Protein AF-A0A847H6K5-F1 (afdb_monomer_lite)

Structure (mmCIF, N/CA/C/O backbone):
data_AF-A0A847H6K5-F1
#
_entry.id   AF-A0A847H6K5-F1
#
loop_
_atom_site.group_PDB
_atom_site.id
_atom_site.type_symbol
_atom_site.label_atom_id
_atom_site.label_alt_id
_atom_site.label_comp_id
_atom_site.label_asym_id
_atom_site.label_entity_id
_atom_site.label_seq_id
_atom_site.pdbx_PDB_ins_code
_atom_site.Cartn_x
_atom_site.Cartn_y
_atom_site.Cartn_z
_atom_site.occupancy
_atom_site.B_iso_or_equiv
_atom_site.auth_seq_id
_atom_site.auth_comp_id
_atom_site.auth_asym_id
_atom_site.auth_atom_id
_atom_site.pdbx_PDB_model_num
ATOM 1 N N . MET A 1 1 ? 0.994 -4.190 -9.549 1.00 52.81 1 MET A N 1
ATOM 2 C CA . MET A 1 1 ? 1.180 -3.655 -10.914 1.00 52.81 1 MET A CA 1
ATOM 3 C C . MET A 1 1 ? 1.664 -4.778 -11.841 1.00 52.81 1 MET A C 1
ATOM 5 O O . MET A 1 1 ? 2.553 -5.516 -11.435 1.00 52.81 1 MET A O 1
ATOM 9 N N . SER A 1 2 ? 1.056 -4.983 -13.020 1.00 37.84 2 SER A N 1
ATOM 10 C CA . SER A 1 2 ? 1.507 -6.011 -13.984 1.00 37.84 2 SER A CA 1
ATOM 11 C C . SER A 1 2 ? 2.665 -5.469 -14.824 1.00 37.84 2 SER A C 1
ATOM 13 O O . SER A 1 2 ? 2.544 -4.399 -15.413 1.00 37.84 2 SER A O 1
ATOM 15 N N . THR A 1 3 ? 3.784 -6.188 -14.889 1.00 45.09 3 THR A N 1
ATOM 16 C CA . THR A 1 3 ? 5.024 -5.745 -15.549 1.00 45.09 3 THR A CA 1
ATOM 17 C C . THR A 1 3 ? 5.213 -6.316 -16.946 1.00 45.09 3 THR A C 1
ATOM 19 O O . THR A 1 3 ? 6.345 -6.596 -17.331 1.00 45.09 3 THR A O 1
ATOM 22 N N . ASN A 1 4 ? 4.122 -6.486 -17.708 1.00 41.78 4 ASN A N 1
ATOM 23 C CA . ASN A 1 4 ? 4.150 -7.058 -19.061 1.00 41.78 4 ASN A CA 1
ATOM 24 C C . ASN A 1 4 ? 5.380 -6.577 -19.854 1.00 41.78 4 ASN A C 1
ATOM 26 O O . ASN A 1 4 ? 5.538 -5.393 -20.154 1.00 41.78 4 ASN A O 1
ATOM 30 N N . GLY A 1 5 ? 6.276 -7.543 -20.080 1.00 45.66 5 GLY A N 1
ATOM 31 C CA . GLY A 1 5 ? 7.722 -7.358 -20.102 1.00 45.66 5 GLY A CA 1
ATOM 32 C C . GLY A 1 5 ? 8.239 -6.345 -21.109 1.00 45.66 5 GLY A C 1
ATOM 33 O O . GLY A 1 5 ? 8.027 -6.484 -22.316 1.00 45.66 5 GLY A O 1
ATOM 34 N N . ILE A 1 6 ? 9.044 -5.399 -20.616 1.00 48.84 6 ILE A N 1
ATOM 35 C CA . ILE A 1 6 ? 10.015 -4.701 -21.457 1.00 48.84 6 ILE A CA 1
ATOM 36 C C . ILE A 1 6 ? 10.989 -5.756 -21.986 1.00 48.84 6 ILE A C 1
ATOM 38 O O . ILE A 1 6 ? 11.929 -6.174 -21.312 1.00 48.84 6 ILE A O 1
ATOM 42 N N . THR A 1 7 ? 10.733 -6.204 -23.208 1.00 52.62 7 THR A N 1
ATOM 43 C CA . THR A 1 7 ? 11.629 -7.080 -23.954 1.00 52.62 7 THR A CA 1
ATOM 44 C C . THR A 1 7 ? 12.464 -6.190 -24.849 1.00 52.62 7 THR A C 1
ATOM 46 O O . THR A 1 7 ? 11.921 -5.467 -25.680 1.00 52.62 7 THR A O 1
ATOM 49 N N . TYR A 1 8 ? 13.777 -6.209 -24.657 1.00 53.44 8 TYR A N 1
ATOM 50 C CA . TYR A 1 8 ? 14.682 -5.428 -25.486 1.00 53.44 8 TYR A CA 1
ATOM 51 C C . TYR A 1 8 ? 14.571 -5.803 -26.969 1.00 53.44 8 TYR A C 1
ATOM 53 O O . TYR A 1 8 ? 14.214 -6.939 -27.300 1.00 53.44 8 TYR A O 1
ATOM 61 N N . PRO A 1 9 ? 14.923 -4.877 -27.873 1.00 49.50 9 PRO A N 1
ATOM 62 C CA . PRO A 1 9 ? 14.772 -5.105 -29.293 1.00 49.50 9 PRO A CA 1
ATOM 63 C C . PRO A 1 9 ? 15.748 -6.176 -29.774 1.00 49.50 9 PRO A C 1
ATOM 65 O O . PRO A 1 9 ? 16.965 -6.062 -29.616 1.00 49.50 9 PRO A O 1
ATOM 68 N N . THR A 1 10 ? 15.204 -7.230 -30.375 1.00 54.75 10 THR A N 1
ATOM 69 C CA . THR A 1 10 ? 15.987 -8.274 -31.032 1.00 54.75 10 THR A CA 1
ATOM 70 C C . THR A 1 10 ? 16.431 -7.805 -32.420 1.00 54.75 10 THR A C 1
ATOM 72 O O . THR A 1 10 ? 15.678 -7.105 -33.106 1.00 54.75 10 THR A O 1
ATOM 75 N N . PRO A 1 11 ? 17.657 -8.154 -32.851 1.00 44.62 11 PRO A N 1
ATOM 76 C CA . PRO A 1 11 ? 18.140 -7.789 -34.175 1.00 44.62 11 PRO A CA 1
ATOM 77 C C . PRO A 1 11 ? 17.256 -8.426 -35.249 1.00 44.62 11 PRO A C 1
ATOM 79 O O . PRO A 1 11 ? 17.057 -9.642 -35.266 1.00 44.62 11 PRO A O 1
ATOM 82 N N . ILE A 1 12 ? 16.754 -7.598 -36.162 1.00 57.56 12 ILE A N 1
ATOM 83 C CA . ILE A 1 12 ? 16.078 -8.038 -37.376 1.00 57.56 12 ILE A CA 1
ATOM 84 C C . ILE A 1 12 ? 17.082 -7.887 -38.503 1.00 57.56 12 ILE A C 1
ATOM 86 O O . ILE A 1 12 ? 17.393 -6.789 -38.969 1.00 57.56 12 ILE A O 1
ATOM 90 N N . TYR A 1 13 ? 17.599 -9.025 -38.940 1.00 55.12 13 TYR A N 1
ATOM 91 C CA . TYR A 1 13 ? 18.338 -9.086 -40.183 1.00 55.12 13 TYR A CA 1
ATOM 92 C C . TYR A 1 13 ? 17.311 -8.948 -41.305 1.00 55.12 13 TYR A C 1
ATOM 94 O O . TYR A 1 13 ? 16.393 -9.774 -41.362 1.00 55.12 13 TYR A O 1
ATOM 102 N N . PRO A 1 14 ? 17.397 -7.914 -42.162 1.00 47.62 14 PRO A N 1
ATOM 103 C CA . PRO A 1 14 ? 16.596 -7.874 -43.372 1.00 47.62 14 PRO A CA 1
ATOM 104 C C . PRO A 1 14 ? 16.971 -9.117 -44.173 1.00 47.62 14 PRO A C 1
ATOM 106 O O . PRO A 1 14 ? 18.043 -9.200 -44.767 1.00 47.62 14 PRO A O 1
ATOM 109 N N . ASN A 1 15 ? 16.133 -10.148 -44.091 1.00 45.72 15 ASN A N 1
ATOM 110 C CA . ASN A 1 15 ? 16.388 -11.367 -44.821 1.00 45.72 15 ASN A CA 1
ATOM 111 C C . ASN A 1 15 ? 16.271 -10.993 -46.294 1.00 45.72 15 ASN A C 1
ATOM 113 O O . ASN A 1 15 ? 15.257 -10.435 -46.707 1.00 45.72 15 ASN A O 1
ATOM 117 N N . THR A 1 16 ? 17.343 -11.256 -47.035 1.00 45.78 16 THR A N 1
ATOM 118 C CA . THR A 1 16 ? 17.448 -11.270 -48.493 1.00 45.78 16 THR A CA 1
ATOM 119 C C . THR A 1 16 ? 16.151 -11.753 -49.139 1.00 45.78 16 THR A C 1
ATOM 121 O O . THR A 1 16 ? 15.965 -12.949 -49.370 1.00 45.78 16 THR A O 1
ATOM 124 N N . VAL A 1 17 ? 15.232 -10.832 -49.422 1.00 36.25 17 VAL A N 1
ATOM 125 C CA . VAL A 1 17 ? 14.071 -11.128 -50.250 1.00 36.25 17 VAL A CA 1
ATOM 126 C C . VAL A 1 17 ? 14.596 -11.155 -51.683 1.00 36.25 17 VAL A C 1
ATOM 128 O O . VAL A 1 17 ? 15.066 -10.143 -52.192 1.00 36.25 17 VAL A O 1
ATOM 131 N N . ASN A 1 18 ? 14.538 -12.347 -52.283 1.00 36.84 18 ASN A N 1
ATOM 132 C CA . ASN A 1 18 ? 14.956 -12.741 -53.636 1.00 36.84 18 ASN A CA 1
ATOM 133 C C . ASN A 1 18 ? 16.434 -13.109 -53.847 1.00 36.84 18 ASN A C 1
ATOM 135 O O . ASN A 1 18 ? 17.220 -12.354 -54.407 1.00 36.84 18 ASN A O 1
ATOM 139 N N . GLY A 1 19 ? 16.772 -14.362 -53.524 1.00 33.94 19 GLY A N 1
ATOM 140 C CA . GLY A 1 19 ? 17.984 -15.028 -54.024 1.00 33.94 19 GLY A CA 1
ATOM 141 C C . GLY A 1 19 ? 17.774 -16.422 -54.631 1.00 33.94 19 GLY A C 1
ATOM 142 O O . GLY A 1 19 ? 18.721 -16.989 -55.167 1.00 33.94 19 GLY A O 1
ATOM 143 N N . GLN A 1 20 ? 16.563 -16.996 -54.585 1.00 36.47 20 GLN A N 1
ATOM 144 C CA . GLN A 1 20 ? 16.298 -18.336 -55.139 1.00 36.47 20 GLN A CA 1
ATOM 145 C C . GLN A 1 20 ? 15.688 -18.350 -56.550 1.00 36.47 20 GLN A C 1
ATOM 147 O O . GLN A 1 20 ? 15.262 -19.404 -57.007 1.00 36.47 20 GLN A O 1
ATOM 152 N N . GLN A 1 21 ? 15.702 -17.232 -57.287 1.00 39.03 21 GLN A N 1
ATOM 153 C CA . GLN A 1 21 ? 15.159 -17.199 -58.656 1.00 39.03 21 GLN A CA 1
ATOM 154 C C . GLN A 1 21 ? 16.078 -16.661 -59.758 1.00 39.03 21 GLN A C 1
ATOM 156 O O . GLN A 1 21 ? 15.616 -16.474 -60.872 1.00 39.03 21 GLN A O 1
ATOM 161 N N . ASN A 1 22 ? 17.385 -16.500 -59.532 1.00 35.34 22 ASN A N 1
ATOM 162 C CA . ASN A 1 22 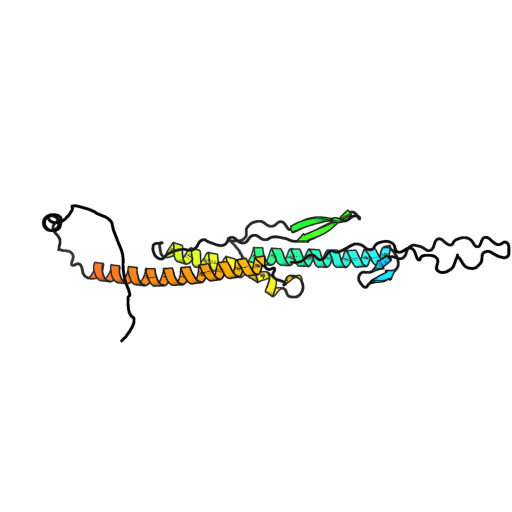? 18.311 -16.263 -60.648 1.00 35.34 22 ASN A CA 1
ATOM 163 C C . ASN A 1 22 ? 19.674 -16.923 -60.414 1.00 35.34 22 ASN A C 1
ATOM 165 O O . ASN A 1 22 ? 20.707 -16.275 -60.276 1.00 35.34 22 ASN A O 1
ATOM 169 N N . ARG A 1 23 ? 19.688 -18.261 -60.398 1.00 42.56 23 ARG A N 1
ATOM 170 C CA . ARG A 1 23 ? 20.888 -19.007 -60.800 1.00 42.56 23 ARG A CA 1
ATOM 171 C C . ARG A 1 23 ? 20.857 -19.173 -62.310 1.00 42.56 23 ARG A C 1
ATOM 173 O O . ARG A 1 23 ? 20.576 -20.263 -62.787 1.00 42.56 23 ARG A O 1
ATOM 180 N N . GLN A 1 24 ? 21.138 -18.104 -63.041 1.00 42.97 24 GLN A N 1
ATOM 181 C CA . GLN A 1 24 ? 21.795 -18.196 -64.338 1.00 42.97 24 GLN A CA 1
ATOM 182 C C . GLN A 1 24 ? 22.196 -16.797 -64.807 1.00 42.97 24 GLN A C 1
ATOM 184 O O . GLN A 1 24 ? 21.380 -15.888 -64.849 1.00 42.97 24 GLN A O 1
ATOM 189 N N . GLN A 1 25 ? 23.464 -16.714 -65.211 1.00 38.03 25 GLN A N 1
ATOM 190 C CA . GLN A 1 25 ? 24.123 -15.665 -65.991 1.00 38.03 25 GLN A CA 1
ATOM 191 C C . GLN A 1 25 ? 24.984 -14.644 -65.220 1.00 38.03 25 GLN A C 1
ATOM 193 O O . GLN A 1 25 ? 24.518 -13.749 -64.529 1.00 38.03 25 GLN A O 1
ATOM 198 N N . ASN A 1 26 ? 26.290 -14.816 -65.457 1.00 37.09 26 ASN A N 1
ATOM 199 C CA . ASN A 1 26 ? 27.375 -13.837 -65.448 1.00 37.09 26 ASN A CA 1
ATOM 200 C C . ASN A 1 26 ? 27.757 -13.131 -64.133 1.00 37.09 26 ASN A C 1
ATOM 202 O O . ASN A 1 26 ? 27.319 -12.039 -63.806 1.00 37.09 26 ASN A O 1
ATOM 206 N N . GLY A 1 27 ? 28.782 -13.688 -63.482 1.00 44.53 27 GLY A N 1
ATOM 207 C CA . GLY A 1 27 ? 30.115 -13.083 -63.605 1.00 44.53 27 GLY A CA 1
ATOM 208 C C . GLY A 1 27 ? 30.418 -11.765 -62.889 1.00 44.53 27 GLY A C 1
ATOM 209 O O . GLY A 1 27 ? 31.454 -11.186 -63.192 1.00 44.53 27 GLY A O 1
ATOM 210 N N . GLN A 1 28 ? 29.615 -11.301 -61.932 1.00 37.59 28 GLN A N 1
ATOM 211 C CA . GLN A 1 28 ? 30.041 -10.251 -60.998 1.00 37.59 28 GLN A CA 1
ATOM 212 C C . GLN A 1 28 ? 29.572 -10.577 -59.578 1.00 37.59 28 GLN A C 1
ATOM 214 O O . GLN A 1 28 ? 28.382 -10.564 -59.270 1.00 37.59 28 GLN A O 1
ATOM 219 N N . ARG A 1 29 ? 30.524 -10.880 -58.685 1.00 41.66 29 ARG A N 1
ATOM 220 C CA . ARG A 1 29 ? 30.280 -10.886 -57.238 1.00 41.66 29 ARG A CA 1
ATOM 221 C C . ARG A 1 29 ? 30.048 -9.439 -56.809 1.00 41.66 29 ARG A C 1
ATOM 223 O O . ARG A 1 29 ? 30.992 -8.742 -56.453 1.00 41.66 29 ARG A O 1
ATOM 230 N N . VAL A 1 30 ? 28.801 -8.983 -56.871 1.00 40.69 30 VAL A N 1
ATOM 231 C CA . VAL A 1 30 ? 28.386 -7.756 -56.191 1.00 40.69 30 VAL A CA 1
ATOM 232 C C . VAL A 1 30 ? 28.616 -8.009 -54.704 1.00 40.69 30 VAL A C 1
ATOM 234 O O . VAL A 1 30 ? 28.051 -8.946 -54.137 1.00 40.69 30 VAL A O 1
ATOM 237 N N . GLY A 1 31 ? 29.545 -7.259 -54.106 1.00 35.81 31 GLY A N 1
ATOM 238 C CA . GLY A 1 31 ? 29.890 -7.391 -52.698 1.00 35.81 31 GLY A CA 1
ATOM 239 C C . GLY A 1 31 ? 28.623 -7.342 -51.855 1.00 35.81 31 GLY A C 1
ATOM 240 O O . GLY A 1 31 ? 27.798 -6.447 -52.031 1.00 35.81 31 GLY A O 1
ATOM 241 N N . GLN A 1 32 ? 28.455 -8.317 -50.962 1.00 40.41 32 GLN A N 1
ATOM 242 C CA . GLN A 1 32 ? 27.435 -8.230 -49.929 1.00 40.41 32 GLN A CA 1
ATOM 243 C C . GLN A 1 32 ? 27.761 -6.988 -49.099 1.00 40.41 32 GLN A C 1
ATOM 245 O O . GLN A 1 32 ? 28.654 -7.011 -48.254 1.00 40.41 32 GLN A O 1
ATOM 250 N N . GLN A 1 33 ? 27.083 -5.874 -49.376 1.00 41.00 33 GLN A N 1
ATOM 251 C CA . GLN A 1 33 ? 26.987 -4.801 -48.405 1.00 41.00 33 GLN A CA 1
ATOM 252 C C . GLN A 1 33 ? 26.352 -5.444 -47.178 1.00 41.00 33 GLN A C 1
ATOM 254 O O . GLN A 1 33 ? 25.195 -5.861 -47.232 1.00 41.00 33 GLN A O 1
ATOM 259 N N . TYR A 1 34 ? 27.134 -5.596 -46.108 1.00 41.69 34 TYR A N 1
ATOM 260 C CA . TYR A 1 34 ? 26.624 -5.954 -44.794 1.00 41.69 34 TYR A CA 1
ATOM 261 C C . TYR A 1 34 ? 25.588 -4.890 -44.428 1.00 41.69 34 TYR A C 1
ATOM 263 O O . TYR A 1 34 ? 25.941 -3.816 -43.941 1.00 41.69 34 TYR A O 1
ATOM 271 N N . GLN A 1 35 ? 24.314 -5.140 -44.743 1.00 54.84 35 GLN A N 1
ATOM 272 C CA . GLN A 1 35 ? 23.236 -4.293 -44.268 1.00 54.84 35 GLN A CA 1
ATOM 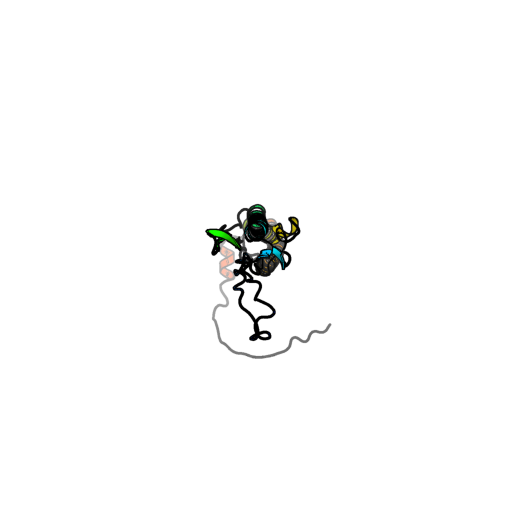273 C C . GLN A 1 35 ? 23.286 -4.389 -42.750 1.00 54.84 35 GLN A C 1
ATOM 275 O O . GLN A 1 35 ? 23.137 -5.472 -42.179 1.00 54.84 35 GLN A O 1
ATOM 280 N N . GLN A 1 36 ? 23.592 -3.260 -42.112 1.00 59.38 36 GLN A N 1
ATOM 281 C CA . GLN A 1 36 ? 23.568 -3.153 -40.662 1.00 59.38 36 GLN A CA 1
ATOM 282 C C . GLN A 1 36 ? 22.204 -3.672 -40.178 1.00 59.38 36 GLN A C 1
ATOM 284 O O . GLN A 1 36 ? 21.182 -3.269 -40.743 1.00 59.38 36 GLN A O 1
ATOM 289 N N . PRO A 1 37 ? 22.162 -4.580 -39.186 1.00 65.00 37 PRO A N 1
ATOM 290 C CA . PRO A 1 37 ? 20.899 -5.100 -38.684 1.00 65.00 37 PRO A CA 1
ATOM 291 C C . PRO A 1 37 ? 20.020 -3.944 -38.199 1.00 65.00 37 PRO A C 1
ATOM 293 O O . PRO A 1 37 ? 20.500 -3.034 -37.513 1.00 65.00 37 PRO A O 1
ATOM 296 N N . LEU A 1 38 ? 18.739 -3.983 -38.562 1.00 72.44 38 LEU A N 1
ATOM 297 C CA . LEU A 1 38 ? 17.741 -3.039 -38.071 1.00 72.44 38 LEU A CA 1
ATOM 298 C C . LEU A 1 38 ? 17.093 -3.608 -36.809 1.00 72.44 38 LEU A C 1
ATOM 300 O O . LEU A 1 38 ? 16.986 -4.819 -36.624 1.00 72.44 38 LEU A O 1
ATOM 304 N N . TYR A 1 39 ? 16.666 -2.725 -35.923 1.00 74.38 39 TYR A N 1
ATOM 305 C CA . TYR A 1 39 ? 16.074 -3.065 -34.635 1.00 74.38 39 TYR A CA 1
ATOM 306 C C . TYR A 1 39 ? 14.700 -2.418 -34.566 1.00 74.38 39 TYR A C 1
ATOM 308 O O . TYR A 1 39 ? 14.531 -1.294 -35.035 1.00 74.38 39 TYR A O 1
ATOM 316 N N . LYS A 1 40 ? 13.713 -3.107 -33.993 1.00 71.12 40 LYS A N 1
ATOM 317 C CA . LYS A 1 40 ? 12.427 -2.466 -33.698 1.00 71.12 40 LYS A CA 1
ATOM 318 C C . LYS A 1 40 ? 12.618 -1.465 -32.564 1.00 71.12 40 LYS A C 1
ATOM 320 O O . LYS A 1 40 ? 13.183 -1.820 -31.539 1.00 71.12 40 LYS A O 1
ATOM 325 N N . ASP A 1 41 ? 12.165 -0.234 -32.733 1.00 70.56 41 ASP A N 1
ATOM 326 C CA . ASP A 1 41 ? 12.010 0.707 -31.630 1.00 70.56 41 ASP A CA 1
ATOM 327 C C . ASP A 1 41 ? 10.779 0.344 -30.778 1.00 70.56 41 ASP A C 1
ATOM 329 O O . ASP A 1 41 ? 10.049 -0.613 -31.057 1.00 70.56 41 ASP A O 1
ATOM 333 N N . GLN A 1 42 ? 10.533 1.124 -29.729 1.00 65.50 42 GLN A N 1
ATOM 334 C CA . GLN A 1 42 ? 9.386 0.942 -28.834 1.00 65.50 42 GLN A CA 1
ATOM 335 C C . GLN A 1 42 ? 8.001 1.012 -29.510 1.00 65.50 42 GLN A C 1
ATOM 337 O O . GLN A 1 42 ? 7.031 0.516 -28.938 1.00 65.50 42 GLN A O 1
ATOM 342 N N . ASN A 1 43 ? 7.907 1.603 -30.705 1.00 72.25 43 ASN A N 1
ATOM 343 C CA . ASN A 1 43 ? 6.677 1.742 -31.489 1.00 72.25 43 ASN A CA 1
ATOM 344 C C . ASN A 1 43 ? 6.564 0.660 -32.580 1.00 72.25 43 ASN A C 1
ATOM 346 O O . ASN A 1 43 ? 5.600 0.641 -33.342 1.00 72.25 43 ASN A O 1
ATOM 350 N N . GLY A 1 44 ? 7.545 -0.245 -32.661 1.00 70.19 44 GLY A N 1
ATOM 351 C CA . GLY A 1 44 ? 7.614 -1.292 -33.674 1.00 70.19 44 GLY A CA 1
ATOM 352 C C . GLY A 1 44 ? 8.230 -0.849 -35.004 1.00 70.19 44 GLY A C 1
ATOM 353 O O . GLY A 1 44 ? 8.251 -1.660 -35.935 1.00 70.19 44 GLY A O 1
ATOM 354 N N . ASN A 1 45 ? 8.762 0.374 -35.106 1.00 79.44 45 ASN A N 1
ATOM 355 C CA . ASN A 1 45 ? 9.428 0.862 -36.315 1.00 79.44 45 ASN A CA 1
ATOM 356 C C . ASN A 1 45 ? 10.856 0.326 -36.403 1.00 79.44 45 ASN A C 1
ATOM 358 O O . ASN A 1 45 ? 11.552 0.208 -35.400 1.00 79.44 45 ASN A O 1
ATOM 362 N N . LEU A 1 46 ? 11.329 0.046 -37.614 1.00 78.75 46 LEU A N 1
ATOM 363 C CA . LEU A 1 46 ? 12.707 -0.383 -37.834 1.00 78.75 46 LEU A CA 1
ATOM 364 C C . LEU A 1 46 ? 13.657 0.818 -37.792 1.00 78.75 46 LEU A C 1
ATOM 366 O O . LEU A 1 46 ? 13.484 1.779 -38.538 1.00 78.75 46 LEU A O 1
ATOM 370 N N . THR A 1 47 ? 14.680 0.751 -36.946 1.00 76.75 47 THR A N 1
ATOM 371 C CA . THR A 1 47 ? 15.681 1.806 -36.771 1.00 76.75 47 THR A CA 1
ATOM 372 C C . THR A 1 47 ? 17.068 1.227 -36.470 1.00 76.75 47 THR A C 1
ATOM 374 O O . THR A 1 47 ? 17.263 0.009 -36.434 1.00 76.75 47 THR A O 1
ATOM 377 N N . THR A 1 48 ? 18.068 2.089 -36.291 1.00 78.62 48 THR A N 1
ATOM 378 C CA . THR A 1 48 ? 19.425 1.664 -35.924 1.00 78.62 48 THR A CA 1
ATOM 379 C C . THR A 1 48 ? 19.460 1.117 -34.497 1.00 78.62 48 THR A C 1
ATOM 381 O O . THR A 1 48 ? 18.647 1.495 -33.653 1.00 78.62 48 THR A O 1
ATOM 384 N N . LYS A 1 49 ? 20.444 0.260 -34.193 1.00 72.75 49 LYS A N 1
ATOM 385 C CA . LYS A 1 49 ? 20.651 -0.276 -32.837 1.00 72.75 49 LYS A CA 1
ATOM 386 C C . LYS A 1 49 ? 20.658 0.828 -31.779 1.00 72.75 49 LYS A C 1
ATOM 388 O O . LYS A 1 49 ? 19.956 0.720 -30.783 1.00 72.75 49 LYS A O 1
ATOM 393 N N . THR A 1 50 ? 21.426 1.890 -32.021 1.00 76.12 50 THR A N 1
ATOM 394 C CA . THR A 1 50 ? 21.577 3.020 -31.098 1.00 76.12 50 THR A CA 1
ATOM 395 C C . THR A 1 50 ? 20.241 3.706 -30.839 1.00 76.12 50 THR A C 1
ATOM 397 O O . THR A 1 50 ? 19.882 3.928 -29.688 1.00 76.12 50 THR A O 1
ATOM 400 N N . GLN A 1 51 ? 19.466 3.985 -31.890 1.00 73.81 51 GLN A N 1
ATOM 401 C CA . GLN A 1 51 ? 18.173 4.655 -31.755 1.00 73.81 51 GLN A CA 1
ATOM 402 C C . GLN A 1 51 ? 17.137 3.768 -31.045 1.00 73.81 51 GLN A C 1
ATOM 404 O O . GLN A 1 51 ? 16.394 4.247 -30.189 1.00 73.81 51 GLN A O 1
ATOM 409 N N . ALA A 1 52 ? 17.111 2.470 -31.368 1.00 72.44 52 ALA A N 1
ATOM 410 C CA . ALA A 1 52 ? 16.241 1.509 -30.702 1.00 72.44 52 ALA A CA 1
ATOM 411 C C . ALA A 1 52 ? 16.598 1.415 -29.212 1.00 72.44 52 ALA A C 1
ATOM 413 O O . ALA A 1 52 ? 15.721 1.583 -28.371 1.00 72.44 52 ALA A O 1
ATOM 414 N N . MET A 1 53 ? 17.880 1.247 -28.872 1.00 73.25 53 MET A N 1
ATOM 415 C CA . MET A 1 53 ? 18.338 1.183 -27.479 1.00 73.25 53 MET A CA 1
ATOM 416 C C . MET A 1 53 ? 17.987 2.449 -26.688 1.00 73.25 53 MET A C 1
ATOM 418 O O . MET A 1 53 ? 17.399 2.323 -25.618 1.00 73.25 53 MET A O 1
ATOM 422 N N . LEU A 1 54 ? 18.231 3.645 -27.239 1.00 74.81 54 LEU A N 1
ATOM 423 C CA . LEU A 1 54 ? 17.856 4.915 -26.597 1.00 74.81 54 LEU A CA 1
ATOM 424 C C . LEU A 1 54 ? 16.348 4.999 -26.306 1.00 74.81 54 LEU A C 1
ATOM 426 O O . LEU A 1 54 ? 15.946 5.440 -25.230 1.00 74.81 54 LEU A O 1
ATOM 430 N N . SER A 1 55 ? 15.502 4.543 -27.237 1.00 72.44 55 SER A N 1
ATOM 431 C CA . SER A 1 55 ? 14.047 4.528 -27.025 1.00 72.44 55 SER A CA 1
ATOM 432 C C . SER A 1 55 ? 13.624 3.576 -25.897 1.00 72.44 55 SER A C 1
ATOM 434 O O . SER A 1 55 ? 12.757 3.907 -25.091 1.00 72.44 55 SER A O 1
ATOM 436 N N . PHE A 1 56 ? 14.282 2.418 -25.785 1.00 74.56 56 PHE A N 1
ATOM 437 C CA . PHE A 1 56 ? 14.016 1.446 -24.727 1.00 74.56 56 PHE A CA 1
ATOM 438 C C . PHE A 1 56 ? 14.538 1.907 -23.360 1.00 74.56 56 PHE A C 1
ATOM 440 O O . PHE A 1 56 ? 13.861 1.690 -22.357 1.00 74.56 56 PHE A O 1
ATOM 447 N N . GLU A 1 57 ? 15.691 2.580 -23.303 1.00 75.94 57 GLU A N 1
ATOM 448 C CA . GLU A 1 57 ? 16.224 3.168 -22.065 1.00 75.94 57 GLU A CA 1
ATOM 449 C C . GLU A 1 57 ? 15.283 4.225 -21.474 1.00 75.94 57 GLU A C 1
ATOM 451 O O . GLU A 1 57 ? 15.033 4.215 -20.267 1.00 75.94 57 GLU A O 1
ATOM 456 N N . GLY A 1 58 ? 14.712 5.098 -22.313 1.00 76.25 58 GLY A N 1
ATOM 457 C CA . GLY A 1 58 ? 13.708 6.075 -21.878 1.00 76.25 58 GLY A CA 1
ATOM 458 C C . GLY A 1 58 ? 12.514 5.405 -21.193 1.00 76.25 58 GLY A C 1
ATOM 459 O O . GLY A 1 58 ? 12.166 5.751 -20.064 1.00 76.25 58 GLY A O 1
ATOM 460 N N . ARG A 1 59 ? 11.963 4.362 -21.823 1.00 78.00 59 ARG A N 1
ATOM 461 C CA . ARG A 1 59 ? 10.823 3.602 -21.294 1.00 78.00 59 ARG A CA 1
ATOM 462 C C . ARG A 1 59 ? 11.142 2.848 -20.001 1.00 78.00 59 ARG A C 1
ATOM 464 O O . ARG A 1 59 ? 10.313 2.812 -19.096 1.00 78.00 59 ARG A O 1
ATOM 471 N N . ILE A 1 60 ? 12.336 2.263 -19.894 1.00 79.94 60 ILE A N 1
ATOM 472 C CA . ILE A 1 60 ? 12.800 1.607 -18.661 1.00 79.94 60 ILE A CA 1
ATOM 473 C C . ILE A 1 60 ? 12.863 2.617 -17.519 1.00 79.94 60 ILE A C 1
ATOM 475 O O . ILE A 1 60 ? 12.380 2.341 -16.424 1.00 79.94 60 ILE A O 1
ATOM 479 N N . ASN A 1 61 ? 13.421 3.799 -17.775 1.00 81.75 61 ASN A N 1
ATOM 480 C CA . ASN A 1 61 ? 13.519 4.846 -16.765 1.00 81.75 61 ASN A CA 1
ATOM 481 C C . ASN A 1 61 ? 12.138 5.349 -16.326 1.00 81.75 61 ASN A C 1
ATOM 483 O O . ASN A 1 61 ? 11.921 5.554 -15.132 1.00 81.75 61 ASN A O 1
ATOM 487 N N . GLU A 1 62 ? 11.199 5.522 -17.258 1.00 83.69 62 GLU A N 1
ATOM 488 C CA . GLU A 1 62 ? 9.814 5.896 -16.946 1.00 83.69 62 GLU A CA 1
ATOM 489 C C . GLU A 1 62 ? 9.095 4.823 -16.124 1.00 83.69 62 GLU A C 1
ATOM 491 O O . GLU A 1 62 ? 8.490 5.146 -15.101 1.00 83.69 62 GLU A O 1
ATOM 496 N N . GLN A 1 63 ? 9.211 3.547 -16.505 1.00 82.69 63 GLN A N 1
ATOM 497 C CA . GLN A 1 63 ? 8.627 2.444 -15.741 1.00 82.69 63 GLN A CA 1
ATOM 498 C C . GLN A 1 63 ? 9.240 2.343 -14.340 1.00 82.69 63 GLN A C 1
ATOM 500 O O . GLN A 1 63 ? 8.507 2.221 -13.360 1.00 82.69 63 GLN A O 1
ATOM 505 N N . ASN A 1 64 ? 10.568 2.422 -14.229 1.00 85.50 64 ASN A N 1
ATOM 506 C CA . ASN A 1 64 ? 11.257 2.360 -12.943 1.00 85.50 64 ASN A CA 1
ATOM 507 C C . ASN A 1 64 ? 10.793 3.497 -12.020 1.00 85.50 64 ASN A C 1
ATOM 509 O O . ASN A 1 64 ? 10.458 3.244 -10.864 1.00 85.50 64 ASN A O 1
ATOM 513 N N . LYS A 1 65 ? 10.696 4.729 -12.540 1.00 87.44 65 LYS A N 1
ATOM 514 C CA . LYS A 1 65 ? 10.168 5.879 -11.789 1.00 87.44 65 LYS A CA 1
ATOM 515 C C . LYS A 1 65 ? 8.710 5.688 -11.382 1.00 87.44 65 LYS A C 1
ATOM 517 O O . LYS A 1 65 ? 8.348 6.051 -10.264 1.00 87.44 65 LYS A O 1
ATOM 522 N N . ALA A 1 66 ? 7.879 5.132 -12.265 1.00 87.19 66 ALA A N 1
ATOM 523 C CA . ALA A 1 66 ? 6.475 4.871 -11.968 1.00 87.19 66 ALA A CA 1
ATOM 524 C C . ALA A 1 66 ? 6.324 3.863 -10.822 1.00 87.19 66 ALA A C 1
ATOM 526 O O . ALA A 1 66 ? 5.585 4.134 -9.880 1.00 87.19 66 ALA A O 1
ATOM 527 N N . ILE A 1 67 ? 7.071 2.753 -10.860 1.00 85.69 67 ILE A N 1
ATOM 528 C CA . ILE A 1 67 ? 7.042 1.740 -9.796 1.00 85.69 67 ILE A CA 1
ATOM 529 C C . ILE A 1 67 ? 7.576 2.323 -8.486 1.00 85.69 67 ILE A C 1
ATOM 531 O O . ILE A 1 67 ? 6.943 2.171 -7.452 1.00 85.69 67 ILE A O 1
ATOM 535 N N . GLN A 1 68 ? 8.694 3.051 -8.513 1.00 87.81 68 GLN A N 1
ATOM 536 C CA . GLN A 1 68 ? 9.216 3.708 -7.309 1.00 87.81 68 GLN A CA 1
ATOM 537 C C . GLN A 1 68 ? 8.195 4.665 -6.692 1.00 87.81 68 GLN A C 1
ATOM 539 O O . GLN A 1 68 ? 7.917 4.581 -5.501 1.00 87.81 68 GLN A O 1
ATOM 544 N N . SER A 1 69 ? 7.579 5.521 -7.511 1.00 88.94 69 SER A N 1
ATOM 545 C CA . SER A 1 69 ? 6.561 6.468 -7.042 1.00 88.94 69 SER A CA 1
ATOM 546 C C . SER A 1 69 ? 5.344 5.750 -6.451 1.00 88.94 69 SER A C 1
ATOM 548 O O . SER A 1 69 ? 4.791 6.205 -5.451 1.00 88.94 69 SER A O 1
ATOM 550 N N . HIS A 1 70 ? 4.946 4.623 -7.049 1.00 90.12 70 HIS A N 1
ATOM 551 C CA . HIS A 1 70 ? 3.864 3.769 -6.565 1.00 90.12 70 HIS A CA 1
ATOM 552 C C . HIS A 1 70 ? 4.165 3.218 -5.161 1.00 90.12 70 HIS A C 1
ATOM 554 O O . HIS A 1 70 ? 3.389 3.440 -4.229 1.00 90.12 70 HIS A O 1
ATOM 560 N N . GLU A 1 71 ? 5.322 2.578 -4.972 1.00 87.25 71 GLU A N 1
ATOM 561 C CA . GLU A 1 71 ? 5.703 2.003 -3.673 1.00 87.25 71 GLU A CA 1
ATOM 562 C C . GLU A 1 71 ? 5.939 3.086 -2.602 1.00 87.25 71 GLU A C 1
ATOM 564 O O . GLU A 1 71 ? 5.526 2.941 -1.447 1.00 87.25 71 GLU A O 1
ATOM 569 N N . GLU A 1 72 ? 6.533 4.223 -2.978 1.00 88.62 72 GLU A N 1
ATOM 570 C CA . GLU A 1 72 ? 6.721 5.363 -2.074 1.00 88.62 72 GLU A CA 1
ATOM 571 C C . GLU A 1 72 ? 5.389 5.965 -1.606 1.00 88.62 72 GLU A C 1
ATOM 573 O O . GLU A 1 72 ? 5.276 6.388 -0.449 1.00 88.62 72 GLU A O 1
ATOM 578 N N . ALA A 1 73 ? 4.374 6.007 -2.477 1.00 89.56 73 ALA A N 1
ATOM 579 C CA . ALA A 1 73 ? 3.047 6.493 -2.113 1.00 89.56 73 ALA A CA 1
ATOM 580 C C . ALA A 1 73 ? 2.395 5.594 -1.057 1.00 89.56 73 ALA A C 1
ATOM 582 O O . ALA A 1 73 ? 1.889 6.113 -0.055 1.00 89.56 73 ALA A O 1
ATOM 583 N N . HIS A 1 74 ? 2.478 4.270 -1.226 1.00 90.69 74 HIS A N 1
ATOM 584 C CA . HIS A 1 74 ? 2.037 3.322 -0.204 1.00 90.69 74 HIS A CA 1
ATOM 585 C C . HIS A 1 74 ? 2.748 3.565 1.132 1.00 90.69 74 HIS A C 1
ATOM 587 O O . HIS A 1 74 ? 2.086 3.725 2.161 1.00 90.69 74 HIS A O 1
ATOM 593 N N . MET A 1 75 ? 4.083 3.649 1.124 1.00 88.25 75 MET A N 1
ATOM 594 C CA . MET A 1 75 ? 4.888 3.826 2.337 1.00 88.25 75 MET A CA 1
ATOM 595 C C . MET A 1 75 ? 4.521 5.116 3.081 1.00 88.25 75 MET A C 1
ATOM 597 O O . MET A 1 75 ? 4.278 5.097 4.291 1.00 88.25 75 MET A O 1
ATOM 601 N N . ARG A 1 76 ? 4.437 6.239 2.358 1.00 88.75 76 ARG A N 1
ATOM 602 C CA . ARG A 1 76 ? 4.133 7.553 2.941 1.00 88.75 76 ARG A CA 1
ATOM 603 C C . ARG A 1 76 ? 2.749 7.583 3.590 1.00 88.75 76 ARG A C 1
ATOM 605 O O . ARG A 1 76 ? 2.592 8.183 4.651 1.00 88.75 76 ARG A O 1
ATOM 612 N N . ALA A 1 77 ? 1.754 6.953 2.967 1.00 90.75 77 ALA A N 1
ATOM 613 C CA . ALA A 1 77 ? 0.374 6.988 3.445 1.00 90.75 77 ALA A CA 1
ATOM 614 C C . ALA A 1 77 ? 0.056 5.930 4.514 1.00 90.75 77 ALA A C 1
ATOM 616 O O . ALA A 1 77 ? -0.770 6.185 5.394 1.00 90.75 77 ALA A O 1
ATOM 617 N N . ALA A 1 78 ? 0.714 4.767 4.465 1.00 87.94 78 ALA A N 1
ATOM 618 C CA . ALA A 1 78 ? 0.542 3.696 5.447 1.00 87.94 78 ALA A CA 1
ATOM 619 C C . ALA A 1 78 ? 1.138 4.051 6.820 1.00 87.94 78 ALA A C 1
ATOM 621 O O . ALA A 1 78 ? 0.731 3.478 7.835 1.00 87.94 78 ALA A O 1
ATOM 622 N N . GLY A 1 79 ? 2.088 4.992 6.876 1.00 86.94 79 GLY A N 1
ATOM 623 C CA . GLY A 1 79 ? 2.687 5.460 8.125 1.00 86.94 79 GLY A CA 1
ATOM 624 C C . GLY A 1 79 ? 3.226 4.289 8.963 1.00 86.94 79 GLY A C 1
ATOM 625 O O . GLY A 1 79 ? 3.970 3.466 8.433 1.00 86.94 79 GLY A O 1
ATOM 626 N N . PRO A 1 80 ? 2.827 4.143 10.243 1.00 88.44 80 PRO A N 1
ATOM 627 C CA . PRO A 1 80 ? 3.280 3.033 11.089 1.00 88.44 80 PRO A CA 1
ATOM 628 C C . PRO A 1 80 ? 2.868 1.631 10.612 1.00 88.44 80 PRO A C 1
ATOM 630 O O . PRO A 1 80 ? 3.384 0.649 11.137 1.00 88.44 80 PRO A O 1
ATOM 633 N N . GLN A 1 81 ? 1.916 1.513 9.677 1.00 89.12 81 GLN A N 1
ATOM 634 C CA . GLN A 1 81 ? 1.514 0.221 9.107 1.00 89.12 81 GLN A CA 1
ATOM 635 C C . GLN A 1 81 ? 2.366 -0.187 7.898 1.00 89.12 81 GLN A C 1
ATOM 637 O O . GLN A 1 81 ? 2.205 -1.303 7.406 1.00 89.12 81 GLN A O 1
ATOM 642 N N . ALA A 1 82 ? 3.261 0.679 7.412 1.00 86.12 82 ALA A N 1
ATOM 643 C CA . ALA A 1 82 ? 4.185 0.336 6.338 1.00 86.12 82 ALA A CA 1
ATOM 644 C C . ALA A 1 82 ? 5.209 -0.705 6.823 1.00 86.12 82 ALA A C 1
ATOM 646 O O . ALA A 1 82 ? 5.895 -0.497 7.824 1.00 86.12 82 ALA A O 1
ATOM 647 N N . ASN A 1 83 ? 5.335 -1.816 6.101 1.00 80.88 83 ASN A N 1
ATOM 648 C CA . ASN A 1 83 ? 6.329 -2.853 6.338 1.00 80.88 83 ASN A CA 1
ATOM 649 C C . ASN A 1 83 ? 7.114 -3.164 5.052 1.00 80.88 83 ASN A C 1
ATOM 651 O O . ASN A 1 83 ? 6.533 -3.477 4.013 1.00 80.88 83 ASN A O 1
ATOM 655 N N . GLY A 1 84 ? 8.444 -3.110 5.152 1.00 66.12 84 GLY A N 1
ATOM 656 C CA . GLY A 1 84 ? 9.378 -3.338 4.048 1.00 66.12 84 GLY A CA 1
ATOM 657 C C . GLY A 1 84 ? 9.491 -2.157 3.082 1.00 66.12 84 GLY A C 1
ATOM 658 O O . GLY A 1 84 ? 8.742 -1.196 3.182 1.00 66.12 84 GLY A O 1
ATOM 659 N N . SER A 1 85 ? 10.456 -2.227 2.163 1.00 65.31 85 SER A N 1
ATOM 660 C CA . SER A 1 85 ? 10.393 -1.542 0.864 1.00 65.31 85 SER A CA 1
ATOM 661 C C . SER A 1 85 ? 11.435 -2.131 -0.108 1.00 65.31 85 SER A C 1
ATOM 663 O O . SER A 1 85 ? 12.495 -1.538 -0.318 1.00 65.31 85 SER A O 1
ATOM 665 N N . PRO A 1 86 ? 11.222 -3.335 -0.676 1.00 66.19 86 PRO A N 1
ATOM 666 C CA . PRO A 1 86 ? 11.998 -3.772 -1.820 1.00 66.19 86 PRO A CA 1
ATOM 667 C C . PRO A 1 86 ? 11.188 -3.575 -3.101 1.00 66.19 86 PRO A C 1
ATOM 669 O O . PRO A 1 86 ? 10.180 -4.237 -3.351 1.00 66.19 86 PRO A O 1
ATOM 672 N N . VAL A 1 87 ? 11.692 -2.693 -3.955 1.00 75.88 87 VAL A N 1
ATOM 673 C CA . VAL A 1 87 ? 11.523 -2.871 -5.393 1.00 75.88 87 VAL A CA 1
ATOM 674 C C . VAL A 1 87 ? 12.318 -4.112 -5.817 1.00 75.88 87 VAL A C 1
ATOM 676 O O . VAL A 1 87 ? 13.449 -4.325 -5.371 1.00 75.88 87 VAL A O 1
ATOM 679 N N . TYR A 1 88 ? 11.733 -4.962 -6.655 1.00 74.19 88 TYR A N 1
ATOM 680 C CA . TYR A 1 88 ? 12.412 -6.132 -7.200 1.00 74.19 88 TYR A CA 1
ATOM 681 C C . TYR A 1 88 ? 13.239 -5.723 -8.412 1.00 74.19 88 TYR A C 1
ATOM 683 O O . TYR A 1 88 ? 12.701 -5.442 -9.486 1.00 74.19 88 TYR A O 1
ATOM 691 N N . ASN A 1 89 ? 14.557 -5.723 -8.241 1.00 79.69 89 ASN A N 1
ATOM 692 C CA . ASN A 1 89 ? 15.499 -5.382 -9.297 1.00 79.69 89 ASN A CA 1
ATOM 693 C C . ASN A 1 89 ? 15.949 -6.640 -10.048 1.00 79.69 89 ASN A C 1
ATOM 695 O O . ASN A 1 89 ? 16.295 -7.648 -9.435 1.00 79.69 89 ASN A O 1
ATOM 699 N N . THR A 1 90 ? 16.013 -6.556 -11.371 1.00 76.31 90 THR A N 1
ATOM 700 C CA . THR A 1 90 ? 16.741 -7.507 -12.219 1.00 76.31 90 THR A CA 1
ATOM 701 C C . THR A 1 90 ? 17.693 -6.749 -13.137 1.00 76.31 90 THR A C 1
ATOM 703 O O . THR A 1 90 ? 17.533 -5.548 -13.354 1.00 76.31 90 THR A O 1
ATOM 706 N N . THR A 1 91 ? 18.692 -7.433 -13.681 1.00 74.06 91 THR A N 1
ATOM 707 C CA . THR A 1 91 ? 19.604 -6.860 -14.672 1.00 74.06 91 THR A CA 1
ATOM 708 C C . THR A 1 91 ? 19.207 -7.356 -16.052 1.00 74.06 91 THR A C 1
ATOM 710 O O . THR A 1 91 ? 19.011 -8.551 -16.269 1.00 74.06 91 THR A O 1
ATOM 713 N N . SER A 1 92 ? 19.073 -6.439 -17.002 1.00 66.31 92 SER A N 1
ATOM 714 C CA . SER A 1 92 ? 18.799 -6.795 -18.383 1.00 66.31 92 SER A CA 1
ATOM 715 C C . SER A 1 92 ? 19.980 -7.489 -19.054 1.00 66.31 92 SER A C 1
ATOM 717 O O . SER A 1 92 ? 21.121 -7.389 -18.608 1.00 66.31 92 SER A O 1
ATOM 719 N N . ILE A 1 93 ? 19.729 -8.110 -20.210 1.00 57.19 93 ILE A N 1
ATOM 720 C CA . ILE A 1 93 ? 20.777 -8.725 -21.043 1.00 57.19 93 ILE A CA 1
ATOM 721 C C . ILE A 1 93 ? 21.841 -7.723 -21.540 1.00 57.19 93 ILE A C 1
ATOM 723 O O . ILE A 1 93 ? 22.868 -8.136 -22.067 1.00 57.19 93 ILE A O 1
ATOM 727 N N . PHE A 1 94 ? 21.602 -6.418 -21.375 1.00 59.91 94 PHE A N 1
ATOM 728 C CA . PHE A 1 94 ? 22.527 -5.335 -21.720 1.00 59.91 94 PHE A CA 1
ATOM 729 C C . PHE A 1 94 ? 23.172 -4.681 -20.485 1.00 59.91 94 PHE A C 1
ATOM 731 O O . PHE A 1 94 ? 23.896 -3.704 -20.630 1.00 59.91 94 PHE A O 1
ATOM 738 N N . GLY A 1 95 ? 22.932 -5.206 -19.278 1.00 65.69 95 GLY A N 1
ATOM 739 C CA . GLY A 1 95 ? 23.559 -4.725 -18.044 1.00 65.69 95 GLY A CA 1
ATOM 740 C C . GLY A 1 95 ? 22.813 -3.604 -17.311 1.00 65.69 95 GLY A C 1
ATOM 741 O O . GLY A 1 95 ? 23.347 -3.071 -16.343 1.00 65.69 95 GLY A O 1
ATOM 742 N N . HIS A 1 96 ? 21.590 -3.243 -17.717 1.00 70.50 96 HIS A N 1
ATOM 743 C CA . HIS A 1 96 ? 20.818 -2.175 -17.059 1.00 70.50 96 HIS A CA 1
ATOM 744 C C . HIS A 1 96 ? 19.885 -2.718 -15.973 1.00 70.50 96 HIS A C 1
ATOM 746 O O . HIS A 1 96 ? 19.315 -3.798 -16.124 1.00 70.50 96 HIS A O 1
ATOM 752 N N . THR A 1 97 ? 19.665 -1.943 -14.911 1.00 76.69 97 THR A N 1
ATOM 753 C CA . THR A 1 97 ? 18.718 -2.289 -13.840 1.00 76.69 97 THR A CA 1
ATOM 754 C C . THR A 1 97 ? 17.269 -2.062 -14.276 1.00 76.69 97 THR A C 1
ATOM 756 O O . THR A 1 97 ? 16.882 -0.957 -14.659 1.00 76.69 97 THR A O 1
ATOM 759 N N . LEU A 1 98 ? 16.452 -3.104 -14.166 1.00 76.25 98 LEU A N 1
ATOM 760 C CA . LEU A 1 98 ? 15.012 -3.091 -14.398 1.00 76.25 98 LEU A CA 1
ATOM 761 C C . LEU A 1 98 ? 14.282 -3.318 -13.076 1.00 76.25 98 LEU A C 1
ATOM 763 O O . LEU A 1 98 ? 14.569 -4.294 -12.377 1.00 76.25 98 LEU A O 1
ATOM 767 N N . ILE A 1 99 ? 13.305 -2.470 -12.766 1.00 77.38 99 ILE A N 1
ATOM 768 C CA . ILE A 1 99 ? 12.379 -2.706 -11.663 1.00 77.38 99 ILE A CA 1
ATOM 769 C C . ILE A 1 99 ? 11.205 -3.529 -12.197 1.00 77.38 99 ILE A C 1
ATOM 771 O O . ILE A 1 99 ? 10.439 -3.098 -13.058 1.00 77.38 99 ILE A O 1
ATOM 775 N N . THR A 1 100 ? 11.084 -4.749 -11.686 1.00 69.62 100 THR A N 1
ATOM 776 C CA . THR A 1 100 ? 10.087 -5.749 -12.114 1.00 69.62 100 THR A CA 1
ATOM 777 C C . THR A 1 100 ? 8.828 -5.755 -11.257 1.00 69.62 100 THR A C 1
ATOM 779 O O . THR A 1 100 ? 7.892 -6.502 -11.538 1.00 69.62 100 THR A O 1
ATOM 782 N N . GLY A 1 101 ? 8.793 -4.898 -10.242 1.00 68.44 101 GLY A N 1
ATOM 783 C CA . GLY A 1 101 ? 7.670 -4.688 -9.345 1.00 68.44 101 GLY A CA 1
ATOM 784 C C . GLY A 1 101 ? 8.156 -4.177 -7.997 1.00 68.44 101 GLY A C 1
ATOM 785 O O . GLY A 1 101 ? 9.356 -4.011 -7.777 1.00 68.44 101 GLY A O 1
ATOM 786 N N . GLY A 1 102 ? 7.219 -3.969 -7.091 1.00 70.38 102 GLY A N 1
ATOM 787 C CA . GLY A 1 102 ? 7.478 -3.762 -5.681 1.00 70.38 102 GLY A CA 1
ATOM 788 C C . GLY A 1 102 ? 6.375 -4.421 -4.869 1.00 70.38 102 GLY A C 1
ATOM 789 O O . GLY A 1 102 ? 5.355 -4.867 -5.407 1.00 70.38 102 GLY A O 1
ATOM 790 N N . HIS A 1 103 ? 6.637 -4.578 -3.579 1.00 69.62 103 HIS A N 1
ATOM 791 C CA . HIS A 1 103 ? 5.604 -4.956 -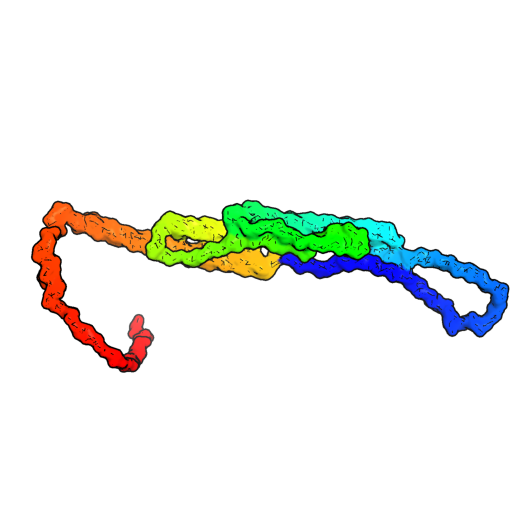2.634 1.00 69.62 103 HIS A CA 1
ATOM 792 C C . HIS A 1 103 ? 5.803 -4.168 -1.350 1.00 69.62 103 HIS A C 1
ATOM 794 O O . HIS A 1 103 ? 6.512 -4.604 -0.437 1.00 69.62 103 HIS A O 1
ATOM 800 N N . GLN A 1 104 ? 5.178 -2.997 -1.272 1.00 71.50 104 GLN A N 1
ATOM 801 C CA . GLN A 1 104 ? 4.995 -2.333 0.001 1.00 71.50 104 GLN A CA 1
ATOM 802 C C . GLN A 1 104 ? 3.985 -3.138 0.827 1.00 71.50 104 GLN A C 1
ATOM 804 O O . GLN A 1 104 ? 2.772 -3.068 0.630 1.00 71.50 104 GLN A O 1
ATOM 809 N N . GLY A 1 105 ? 4.492 -3.923 1.777 1.00 71.00 105 GLY A N 1
ATOM 810 C CA . GLY A 1 105 ? 3.640 -4.603 2.738 1.00 71.00 105 GLY A CA 1
ATOM 811 C C . GLY A 1 105 ? 2.929 -3.561 3.596 1.00 71.00 105 GLY A C 1
ATOM 812 O O . GLY A 1 105 ? 3.569 -2.686 4.176 1.00 71.00 105 GLY A O 1
ATOM 813 N N . VAL A 1 106 ? 1.607 -3.641 3.696 1.00 80.81 106 VAL A N 1
ATOM 814 C CA . VAL A 1 106 ? 0.837 -2.854 4.661 1.00 80.81 106 VAL A CA 1
ATOM 815 C C . VAL A 1 106 ? 0.274 -3.820 5.688 1.00 80.81 106 VAL A C 1
ATOM 817 O O . VAL A 1 106 ? -0.480 -4.735 5.349 1.00 80.81 106 VAL A O 1
ATOM 820 N N . ASN A 1 107 ? 0.660 -3.641 6.949 1.00 86.81 107 ASN A N 1
ATOM 821 C CA . ASN A 1 107 ? 0.142 -4.463 8.026 1.00 86.81 107 ASN A CA 1
ATOM 822 C C . ASN A 1 107 ? -1.347 -4.156 8.229 1.00 86.81 107 ASN A C 1
ATOM 824 O O . ASN A 1 107 ? -1.758 -2.999 8.353 1.00 86.81 107 ASN A O 1
ATOM 828 N N . VAL A 1 108 ? -2.165 -5.205 8.230 1.00 90.25 108 VAL A N 1
ATOM 829 C CA . VAL A 1 108 ? -3.593 -5.101 8.523 1.00 90.25 108 VAL A CA 1
ATOM 830 C C . VAL A 1 108 ? -3.763 -5.453 9.999 1.00 90.25 108 VAL A C 1
ATOM 832 O O . VAL A 1 108 ? -3.401 -6.567 10.382 1.00 90.25 108 VAL A O 1
ATOM 835 N N . PRO A 1 109 ? -4.287 -4.552 10.846 1.00 92.31 109 PRO A N 1
ATOM 836 C CA . PRO A 1 109 ? -4.510 -4.881 12.247 1.00 92.31 109 PRO A CA 1
ATOM 837 C C . PRO A 1 109 ? -5.560 -5.988 12.385 1.00 92.31 109 PRO A C 1
ATOM 839 O O . PRO A 1 109 ? -6.503 -6.068 11.598 1.00 92.31 109 PRO A O 1
ATOM 842 N N . SER A 1 110 ? -5.416 -6.824 13.411 1.00 93.50 110 SER A N 1
ATOM 843 C CA . SER A 1 110 ? -6.425 -7.826 13.754 1.00 93.50 110 SER A CA 1
ATOM 844 C C . SER A 1 110 ? -7.739 -7.172 14.182 1.00 93.50 110 SER A C 1
ATOM 846 O O . SER A 1 110 ? -7.752 -6.083 14.763 1.00 93.50 110 SER A O 1
ATOM 848 N N . GLU A 1 111 ? -8.848 -7.869 13.943 1.00 93.25 111 GLU A N 1
ATOM 849 C CA . GLU A 1 111 ? -10.156 -7.461 14.451 1.00 93.25 111 GLU A CA 1
ATOM 850 C C . GLU A 1 111 ? -10.161 -7.370 15.982 1.00 93.25 111 GLU A C 1
ATOM 852 O O . GLU A 1 111 ? -9.492 -8.139 16.677 1.00 93.25 111 GLU A O 1
ATOM 857 N N . ILE A 1 112 ? -10.941 -6.424 16.507 1.00 92.31 112 ILE A N 1
ATOM 858 C CA . ILE A 1 112 ? -11.062 -6.179 17.942 1.00 92.31 112 ILE A CA 1
ATOM 859 C C . ILE A 1 112 ? -12.530 -6.195 18.369 1.00 92.31 112 ILE A C 1
ATOM 861 O O . ILE A 1 112 ? -13.397 -5.624 17.708 1.00 92.31 112 ILE A O 1
ATOM 865 N N . GLY A 1 113 ? -12.810 -6.873 19.482 1.00 91.50 113 GLY A N 1
ATOM 866 C CA . GLY A 1 113 ? -14.146 -6.958 20.070 1.00 91.50 113 GLY A CA 1
ATOM 867 C C . GLY A 1 113 ? -14.384 -5.917 21.165 1.00 91.50 113 GLY A C 1
ATOM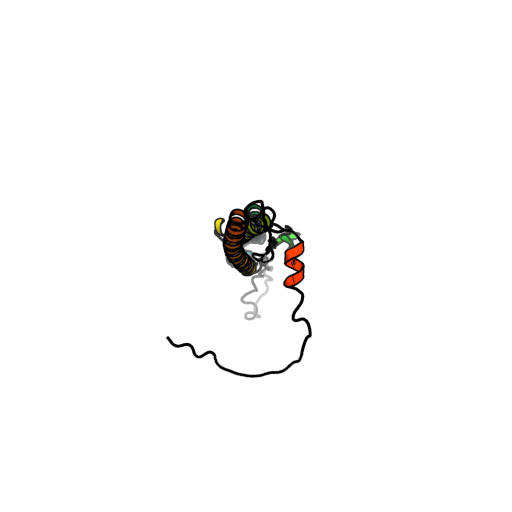 868 O O . GLY A 1 113 ? -13.453 -5.319 21.701 1.00 91.50 113 GLY A O 1
ATOM 869 N N . PHE A 1 114 ? -15.646 -5.750 21.563 1.00 92.06 114 PHE A N 1
ATOM 870 C CA . PHE A 1 114 ? -16.068 -4.774 22.580 1.00 92.06 114 PHE A CA 1
ATOM 871 C C . PHE A 1 114 ? -15.528 -5.053 23.996 1.00 92.06 114 PHE A C 1
ATOM 873 O O . PHE A 1 114 ? -15.600 -4.185 24.863 1.00 92.06 114 PHE A O 1
ATOM 880 N N . MET A 1 115 ? -14.997 -6.252 24.261 1.00 92.56 115 MET A N 1
ATOM 881 C CA . MET A 1 115 ? -14.377 -6.576 25.553 1.00 92.56 115 MET A CA 1
ATOM 882 C C . MET A 1 115 ? -13.034 -5.861 25.761 1.00 92.56 115 MET A C 1
ATOM 884 O O . MET A 1 115 ? -12.614 -5.693 26.905 1.00 92.56 115 MET A O 1
ATOM 888 N N . ALA A 1 116 ? -12.382 -5.412 24.684 1.00 93.50 116 ALA A N 1
ATOM 889 C CA . ALA A 1 116 ? -11.151 -4.635 24.765 1.00 93.50 116 ALA A CA 1
ATOM 890 C C . ALA A 1 116 ? -11.376 -3.258 25.414 1.00 93.50 116 ALA A C 1
ATOM 892 O O . ALA A 1 116 ? -12.497 -2.743 25.478 1.00 93.50 116 ALA A O 1
ATOM 893 N N . ALA A 1 117 ? -10.293 -2.642 25.892 1.00 92.56 117 ALA A N 1
ATOM 894 C CA . ALA A 1 117 ? -10.354 -1.288 26.430 1.00 92.56 117 ALA A CA 1
ATOM 895 C C . ALA A 1 117 ? -10.611 -0.266 25.306 1.00 92.56 117 ALA A C 1
ATOM 897 O O . ALA A 1 117 ? -10.080 -0.412 24.204 1.00 92.56 117 ALA A O 1
ATOM 898 N N . LYS A 1 118 ? -11.362 0.811 25.588 1.00 93.31 118 LYS A N 1
ATOM 899 C CA . LYS A 1 118 ? -11.654 1.880 24.607 1.00 93.31 118 LYS A CA 1
ATOM 900 C C . LYS A 1 118 ? -10.410 2.390 23.859 1.00 93.31 118 LYS A C 1
ATOM 902 O O . LYS A 1 118 ? -10.455 2.393 22.630 1.00 93.31 118 LYS A O 1
ATOM 907 N N . PRO A 1 119 ? -9.278 2.701 24.530 1.00 96.00 119 PRO A N 1
ATOM 908 C CA . PRO A 1 119 ? -8.075 3.153 23.830 1.00 96.00 119 PRO A CA 1
ATOM 909 C C . PRO A 1 119 ? -7.519 2.120 22.841 1.00 96.00 119 PRO A C 1
ATOM 911 O O . PRO A 1 119 ? -6.970 2.482 21.806 1.00 96.00 119 PRO A O 1
ATOM 914 N N . GLN A 1 120 ? -7.670 0.822 23.128 1.00 96.50 120 GLN A N 1
ATOM 915 C CA . GLN A 1 120 ? -7.236 -0.238 22.214 1.00 96.50 120 GLN A CA 1
ATOM 916 C C . GLN A 1 120 ? -8.125 -0.280 20.967 1.00 96.50 120 GLN A C 1
ATOM 918 O O . GLN A 1 120 ? -7.601 -0.369 19.861 1.00 96.50 120 GLN A O 1
ATOM 923 N N . ILE A 1 121 ? -9.447 -0.150 21.130 1.00 96.06 121 ILE A N 1
ATOM 924 C CA . ILE A 1 121 ? -10.399 -0.111 20.008 1.00 96.06 121 ILE A CA 1
ATOM 925 C C . ILE A 1 121 ? -10.124 1.102 19.110 1.00 96.06 121 ILE A C 1
ATOM 927 O O . ILE A 1 121 ? -10.047 0.966 17.889 1.00 96.06 121 ILE A O 1
ATOM 931 N N . GLU A 1 122 ? -9.902 2.276 19.702 1.00 97.44 122 GLU A N 1
ATOM 932 C CA . GLU A 1 122 ? -9.547 3.496 18.966 1.00 97.44 122 GLU A CA 1
ATOM 933 C C . GLU A 1 122 ? -8.217 3.360 18.216 1.00 97.44 122 GLU A C 1
ATOM 935 O O . GLU A 1 122 ? -8.101 3.796 17.068 1.00 97.44 122 GLU A O 1
ATOM 940 N N . ASN A 1 123 ? -7.213 2.729 18.832 1.00 96.75 123 ASN A N 1
ATOM 941 C CA . ASN A 1 123 ? -5.935 2.464 18.178 1.00 96.75 123 ASN A CA 1
ATOM 942 C C . ASN A 1 123 ? -6.096 1.506 16.992 1.00 96.75 123 ASN A C 1
ATOM 944 O O . ASN A 1 123 ? -5.522 1.767 15.934 1.00 96.75 123 ASN A O 1
ATOM 948 N N . THR A 1 124 ? -6.920 0.461 17.115 1.00 97.19 124 THR A N 1
ATOM 949 C CA . THR A 1 124 ? -7.252 -0.430 15.990 1.00 97.19 124 THR A CA 1
ATOM 950 C C . THR A 1 124 ? -7.978 0.322 14.875 1.00 97.19 124 THR A C 1
ATOM 952 O O . THR A 1 124 ? -7.641 0.142 13.707 1.00 97.19 124 THR A O 1
ATOM 955 N N . MET A 1 125 ? -8.910 1.227 15.203 1.00 97.62 125 MET A N 1
ATOM 956 C CA . MET A 1 125 ? -9.569 2.083 14.204 1.00 97.62 125 MET A CA 1
ATOM 957 C C . MET A 1 125 ? -8.564 2.964 13.452 1.00 97.62 125 MET A C 1
ATOM 959 O O . MET A 1 125 ? -8.613 3.036 12.223 1.00 97.62 125 MET A O 1
ATOM 963 N N . LYS A 1 126 ? -7.639 3.616 14.169 1.00 97.00 126 LYS A N 1
ATOM 964 C CA . LYS A 1 126 ? -6.582 4.442 13.558 1.00 97.00 126 LYS A CA 1
ATOM 965 C C . LYS A 1 126 ? -5.656 3.602 12.680 1.00 97.00 126 LYS A C 1
ATOM 967 O O . LYS A 1 126 ? -5.385 3.990 11.547 1.00 97.00 126 LYS A O 1
ATOM 972 N N . ALA A 1 127 ? -5.211 2.445 13.170 1.00 96.06 127 ALA A N 1
ATOM 973 C CA . ALA A 1 127 ? -4.372 1.524 12.410 1.00 96.06 127 ALA A CA 1
ATOM 974 C C . ALA A 1 127 ? -5.071 1.056 11.125 1.00 96.06 127 ALA A C 1
ATOM 976 O O . ALA A 1 127 ? -4.478 1.134 10.055 1.00 96.06 127 ALA A O 1
ATOM 977 N N . ALA A 1 128 ? -6.350 0.675 11.201 1.00 96.75 128 ALA A N 1
ATOM 978 C CA . ALA A 1 128 ? -7.127 0.264 10.036 1.00 96.75 128 ALA A CA 1
ATOM 979 C C . ALA A 1 128 ? -7.283 1.403 9.015 1.00 96.75 128 ALA A C 1
ATOM 981 O O . ALA A 1 128 ? -7.224 1.163 7.810 1.00 96.75 128 ALA A O 1
ATOM 982 N N . GLN A 1 129 ? -7.422 2.653 9.473 1.00 97.25 129 GLN A N 1
ATOM 983 C CA . GLN A 1 129 ? -7.445 3.811 8.578 1.00 97.25 129 GLN A CA 1
ATOM 984 C C . GLN A 1 129 ? -6.101 4.014 7.866 1.00 97.25 129 GLN A C 1
ATOM 986 O O . GLN A 1 129 ? -6.090 4.254 6.660 1.00 97.25 129 GLN A O 1
ATOM 991 N N . TYR A 1 130 ? -4.979 3.879 8.578 1.00 95.19 130 TYR A N 1
ATOM 992 C CA . TYR A 1 130 ? -3.653 3.907 7.958 1.00 95.19 130 TYR A CA 1
ATOM 993 C C . TYR A 1 130 ? -3.474 2.780 6.940 1.00 95.19 130 TYR A C 1
ATOM 995 O O . TYR A 1 130 ? -2.940 3.027 5.864 1.00 95.19 130 TYR A O 1
ATOM 1003 N N . THR A 1 131 ? -3.977 1.577 7.223 1.00 94.56 131 THR A N 1
ATOM 1004 C CA . THR A 1 131 ? -3.963 0.461 6.269 1.00 94.56 131 THR A CA 1
ATOM 1005 C C . THR A 1 131 ? -4.701 0.810 4.973 1.00 94.56 131 THR A C 1
ATOM 1007 O O . THR A 1 131 ? -4.168 0.585 3.888 1.00 94.56 131 THR A O 1
ATOM 1010 N N . ILE A 1 132 ? -5.908 1.385 5.070 1.00 95.19 132 ILE A N 1
ATOM 1011 C CA . ILE A 1 132 ? -6.709 1.794 3.902 1.00 95.19 132 ILE A CA 1
ATOM 1012 C C . ILE A 1 132 ? -5.983 2.889 3.116 1.00 95.19 132 ILE A C 1
ATOM 1014 O O . ILE A 1 132 ? -5.794 2.757 1.911 1.00 95.19 132 ILE A O 1
ATOM 1018 N N . ASN A 1 133 ? -5.537 3.942 3.805 1.00 94.31 133 ASN A N 1
ATOM 1019 C CA . ASN A 1 133 ? -4.831 5.059 3.177 1.00 94.31 133 ASN A CA 1
ATOM 1020 C C . ASN A 1 133 ? -3.561 4.580 2.472 1.00 94.31 133 ASN A C 1
ATOM 1022 O O . ASN A 1 133 ? -3.305 4.969 1.339 1.00 94.31 133 ASN A O 1
ATOM 1026 N N . GLY A 1 134 ? -2.800 3.711 3.139 1.00 92.50 134 GLY A N 1
ATOM 1027 C CA . GLY A 1 134 ? -1.626 3.051 2.596 1.00 92.50 134 GLY A CA 1
ATOM 1028 C C . GLY A 1 134 ? -1.940 2.333 1.299 1.00 92.50 134 GLY A C 1
ATOM 1029 O O . GLY A 1 134 ? -1.365 2.667 0.274 1.00 92.50 134 GLY A O 1
ATOM 1030 N N . ALA A 1 135 ? -2.886 1.396 1.324 1.00 92.19 135 ALA A N 1
ATOM 1031 C CA . ALA A 1 135 ? -3.231 0.566 0.173 1.00 92.19 135 ALA A CA 1
ATOM 1032 C C . ALA A 1 135 ? -3.801 1.349 -1.026 1.00 92.19 135 ALA A C 1
ATOM 1034 O O . ALA A 1 135 ? -3.678 0.902 -2.159 1.00 92.19 135 ALA A O 1
ATOM 1035 N N . GLU A 1 136 ? -4.415 2.512 -0.810 1.00 93.19 136 GLU A N 1
ATOM 1036 C CA . GLU A 1 136 ? -5.074 3.272 -1.884 1.00 93.19 136 GLU A CA 1
ATOM 1037 C C . GLU A 1 136 ? -4.271 4.478 -2.370 1.00 93.19 136 GLU A C 1
ATOM 1039 O O . GLU A 1 136 ? -4.598 5.047 -3.412 1.00 93.19 136 GLU A O 1
ATOM 1044 N N . ALA A 1 137 ? -3.205 4.855 -1.662 1.00 91.94 137 ALA A N 1
ATOM 1045 C CA . ALA A 1 137 ? -2.425 6.052 -1.956 1.00 91.94 137 ALA A CA 1
ATOM 1046 C C . ALA A 1 137 ? -1.947 6.188 -3.408 1.00 91.94 137 ALA A C 1
ATOM 1048 O O . ALA A 1 137 ? -2.066 7.301 -3.939 1.00 91.94 137 ALA A O 1
ATOM 1049 N N . PRO A 1 138 ? -1.468 5.126 -4.092 1.00 90.56 138 PRO A N 1
ATOM 1050 C CA . PRO A 1 138 ? -0.992 5.285 -5.459 1.00 90.56 138 PRO A CA 1
ATOM 1051 C C . PRO A 1 138 ? -2.069 5.789 -6.411 1.00 90.56 138 PRO A C 1
ATOM 1053 O O . PRO A 1 138 ? -1.743 6.536 -7.324 1.00 90.56 138 PRO A O 1
ATOM 1056 N N . SER A 1 139 ? -3.351 5.487 -6.171 1.00 91.88 139 SER A N 1
ATOM 1057 C CA . SER A 1 139 ? -4.457 5.923 -7.041 1.00 91.88 139 SER A CA 1
ATOM 1058 C C . SER A 1 139 ? -4.498 7.439 -7.290 1.00 91.88 139 SER A C 1
ATOM 1060 O O . SER A 1 139 ? -5.022 7.883 -8.310 1.00 91.88 139 SER A O 1
ATOM 1062 N N . THR A 1 140 ? -3.889 8.233 -6.403 1.00 91.12 140 THR A N 1
ATOM 1063 C CA . THR A 1 140 ? -3.763 9.693 -6.532 1.00 91.12 140 THR A CA 1
ATOM 1064 C C . THR A 1 140 ? -2.720 10.153 -7.558 1.00 91.12 140 THR A C 1
ATOM 1066 O O . THR A 1 140 ? -2.778 11.295 -8.007 1.00 91.12 140 THR A O 1
ATOM 1069 N N . LEU A 1 141 ? -1.780 9.286 -7.948 1.00 88.44 141 LEU A N 1
ATOM 1070 C CA . LEU A 1 141 ? -0.673 9.608 -8.856 1.00 88.44 141 LEU A CA 1
ATOM 1071 C C . LEU A 1 141 ? -1.094 9.648 -10.333 1.00 88.44 141 LEU A C 1
ATOM 1073 O O . LEU A 1 141 ? -0.434 10.299 -11.140 1.00 88.44 141 LEU A O 1
ATOM 1077 N N . GLY A 1 142 ? -2.187 8.965 -10.691 1.00 86.06 142 GLY A N 1
ATOM 1078 C CA . GLY A 1 142 ? -2.634 8.819 -12.077 1.00 86.06 142 GLY A CA 1
ATOM 1079 C C . GLY A 1 142 ? -1.679 7.997 -12.959 1.00 86.06 142 GLY A C 1
ATOM 1080 O O . GLY A 1 142 ? -0.597 7.575 -12.546 1.00 86.06 142 GLY A O 1
ATOM 1081 N N . GLY A 1 143 ? -2.100 7.738 -14.201 1.00 85.88 143 GLY A N 1
ATOM 1082 C CA . GLY A 1 143 ? -1.331 6.934 -15.161 1.00 85.88 143 GLY A CA 1
ATOM 1083 C C . GLY A 1 143 ? -0.971 5.537 -14.635 1.00 85.88 143 GLY A C 1
ATOM 1084 O O . GLY A 1 143 ? -1.657 4.994 -13.773 1.00 85.88 143 GLY A O 1
ATOM 1085 N N . MET A 1 144 ? 0.135 4.969 -15.129 1.00 80.62 144 MET A N 1
ATOM 1086 C CA . MET A 1 144 ? 0.610 3.643 -14.699 1.00 80.62 144 MET A CA 1
ATOM 1087 C C . MET A 1 144 ? 1.012 3.599 -13.218 1.00 80.62 144 MET A C 1
ATOM 1089 O O . MET A 1 144 ? 0.849 2.572 -12.570 1.00 80.62 144 MET A O 1
ATOM 1093 N N . ALA A 1 145 ? 1.517 4.707 -12.664 1.00 84.38 145 ALA A N 1
ATOM 1094 C CA . ALA A 1 145 ? 1.904 4.778 -11.254 1.00 84.38 145 ALA A CA 1
ATOM 1095 C C . ALA A 1 145 ? 0.690 4.712 -10.312 1.00 84.38 145 ALA A C 1
ATOM 1097 O O . ALA A 1 145 ? 0.845 4.344 -9.151 1.00 84.38 145 ALA A O 1
ATOM 1098 N N . GLY A 1 146 ? -0.513 5.047 -10.794 1.00 86.44 146 GLY A N 1
ATOM 1099 C CA . GLY A 1 146 ? -1.740 4.993 -10.001 1.00 86.44 146 GLY A CA 1
ATOM 1100 C C . GLY A 1 146 ? -2.536 3.696 -10.085 1.00 86.44 146 GLY A C 1
ATOM 1101 O O . GLY A 1 146 ? -3.569 3.571 -9.425 1.00 86.44 146 GLY A O 1
ATOM 1102 N N . GLU A 1 147 ? -2.085 2.721 -10.870 1.00 86.56 147 GLU A N 1
ATOM 1103 C CA . GLU A 1 147 ? -2.789 1.450 -11.015 1.00 86.56 147 GLU A CA 1
ATOM 1104 C C . GLU A 1 147 ? -2.664 0.580 -9.763 1.00 86.56 147 GLU A C 1
ATOM 1106 O O . GLU A 1 147 ? -1.619 -0.007 -9.494 1.00 86.56 147 GLU A O 1
ATOM 1111 N N . LEU A 1 148 ? -3.767 0.425 -9.029 1.00 85.62 148 LEU A N 1
ATOM 1112 C CA . LEU A 1 148 ? -3.836 -0.507 -7.906 1.00 85.62 148 LEU A CA 1
ATOM 1113 C C . LEU A 1 148 ? -3.861 -1.960 -8.398 1.00 85.62 148 LEU A C 1
ATOM 1115 O O . LEU A 1 148 ? -4.650 -2.326 -9.281 1.00 85.62 148 LEU A O 1
ATOM 1119 N N . SER A 1 149 ? -3.040 -2.804 -7.781 1.00 86.12 149 SER A N 1
ATOM 1120 C CA . SER A 1 149 ? -3.086 -4.254 -7.945 1.00 86.12 149 SER A CA 1
ATOM 1121 C C . SER A 1 149 ? -4.271 -4.878 -7.203 1.00 86.12 149 SER A C 1
ATOM 1123 O O . SER A 1 149 ? -4.919 -4.256 -6.358 1.00 86.12 149 SER A O 1
ATOM 1125 N N . ASP A 1 150 ? -4.550 -6.151 -7.488 1.00 88.19 150 ASP A N 1
ATOM 1126 C CA . ASP A 1 150 ? -5.552 -6.909 -6.732 1.00 88.19 150 ASP A CA 1
ATOM 1127 C C . ASP A 1 150 ? -5.164 -7.082 -5.260 1.00 88.19 150 ASP A C 1
ATOM 1129 O O . ASP A 1 150 ? -6.042 -7.103 -4.397 1.00 88.19 150 ASP A O 1
ATOM 1133 N N . ALA A 1 151 ? -3.862 -7.148 -4.959 1.00 85.62 151 ALA A N 1
ATOM 1134 C CA . ALA A 1 151 ? -3.373 -7.195 -3.587 1.00 85.62 151 ALA A CA 1
ATOM 1135 C C . ALA A 1 151 ? -3.701 -5.892 -2.843 1.00 85.62 151 ALA A C 1
ATOM 1137 O O . ALA A 1 151 ? -4.240 -5.950 -1.739 1.00 85.62 151 ALA A O 1
ATOM 1138 N N . ASP A 1 152 ? -3.484 -4.736 -3.475 1.00 88.81 152 ASP A N 1
ATOM 1139 C CA . ASP A 1 152 ? -3.771 -3.422 -2.881 1.00 88.81 152 ASP A CA 1
ATOM 1140 C C . ASP A 1 152 ? -5.266 -3.276 -2.592 1.00 88.81 152 ASP A C 1
ATOM 1142 O O . ASP A 1 152 ? -5.678 -2.937 -1.479 1.00 88.81 152 ASP A O 1
ATOM 1146 N N . ARG A 1 153 ? -6.104 -3.657 -3.566 1.00 91.88 153 ARG A N 1
ATOM 1147 C CA . ARG A 1 153 ? -7.565 -3.695 -3.402 1.00 91.88 153 ARG A CA 1
ATOM 1148 C C . ARG A 1 153 ? -7.989 -4.618 -2.255 1.00 91.88 153 ARG A C 1
ATOM 1150 O O . ARG A 1 153 ? -8.854 -4.248 -1.458 1.00 91.88 153 ARG A O 1
ATOM 1157 N N . ALA A 1 154 ? -7.383 -5.801 -2.144 1.00 91.88 154 ALA A N 1
ATOM 1158 C CA . ALA A 1 154 ? -7.692 -6.760 -1.086 1.00 91.88 154 ALA A CA 1
ATOM 1159 C C . ALA A 1 154 ? -7.275 -6.252 0.305 1.00 91.88 154 ALA A C 1
ATOM 1161 O O . ALA A 1 154 ? -8.035 -6.405 1.265 1.00 91.88 154 ALA A O 1
ATOM 1162 N N . VAL A 1 155 ? -6.106 -5.618 0.425 1.00 91.81 155 VAL A N 1
ATOM 1163 C CA . VAL A 1 155 ? -5.638 -4.999 1.675 1.00 91.81 155 VAL A CA 1
ATOM 1164 C C . VAL A 1 155 ? -6.572 -3.865 2.093 1.00 91.81 155 VAL A C 1
ATOM 1166 O O . VAL A 1 155 ? -7.019 -3.838 3.243 1.00 91.81 155 VAL A O 1
ATOM 1169 N N . ALA A 1 156 ? -6.950 -2.984 1.163 1.00 94.00 156 ALA A N 1
ATOM 1170 C CA . ALA A 1 156 ? -7.896 -1.906 1.437 1.00 94.00 156 ALA A CA 1
ATOM 1171 C C . ALA A 1 156 ? -9.267 -2.445 1.887 1.00 94.00 156 ALA A C 1
ATOM 1173 O O . ALA A 1 156 ? -9.858 -1.941 2.845 1.00 94.00 156 ALA A O 1
ATOM 1174 N N . ALA A 1 157 ? -9.773 -3.502 1.241 1.00 95.44 157 ALA A N 1
ATOM 1175 C CA . ALA A 1 157 ? -11.023 -4.155 1.630 1.00 95.44 157 ALA A CA 1
ATOM 1176 C C . ALA A 1 157 ? -10.956 -4.756 3.047 1.00 95.44 157 ALA A C 1
ATOM 1178 O O . ALA A 1 157 ? -11.878 -4.555 3.842 1.00 95.44 157 ALA A O 1
ATOM 1179 N N . ARG A 1 158 ? -9.852 -5.428 3.401 1.00 95.38 158 ARG A N 1
ATOM 1180 C CA . ARG A 1 158 ? -9.640 -5.953 4.763 1.00 95.38 158 ARG A CA 1
ATOM 1181 C C . ARG A 1 158 ? -9.550 -4.832 5.799 1.00 95.38 158 ARG A C 1
ATOM 1183 O O . ARG A 1 158 ? -10.208 -4.917 6.833 1.00 95.38 158 ARG A O 1
ATOM 1190 N N . GLY A 1 159 ? -8.822 -3.752 5.505 1.00 96.50 159 GLY A N 1
ATOM 1191 C CA . GLY A 1 159 ? -8.762 -2.569 6.370 1.00 96.50 159 GLY A CA 1
ATOM 1192 C C . GLY A 1 159 ? -10.148 -1.966 6.634 1.00 96.50 159 GLY A C 1
ATOM 1193 O O . GLY A 1 159 ? -10.487 -1.665 7.779 1.00 96.50 159 GLY A O 1
ATOM 1194 N N . ARG A 1 160 ? -11.003 -1.874 5.603 1.00 97.75 160 ARG A N 1
ATOM 1195 C CA . ARG A 1 160 ? -12.401 -1.421 5.752 1.00 97.75 160 ARG A CA 1
ATOM 1196 C C . ARG A 1 160 ? -13.229 -2.338 6.652 1.00 97.75 160 ARG A C 1
ATOM 1198 O O . ARG A 1 160 ? -13.998 -1.831 7.469 1.00 97.75 160 ARG A O 1
ATOM 1205 N N . ALA A 1 161 ? -13.071 -3.656 6.524 1.00 97.69 161 ALA A N 1
ATOM 1206 C CA . ALA A 1 161 ? -13.771 -4.623 7.370 1.00 97.69 161 ALA A CA 1
ATOM 1207 C C . ALA A 1 161 ? -13.393 -4.451 8.852 1.00 97.69 161 ALA A C 1
ATOM 1209 O O . ALA A 1 161 ? -14.282 -4.296 9.693 1.00 97.69 161 ALA A O 1
ATOM 1210 N N . VAL A 1 162 ? -12.092 -4.355 9.153 1.00 97.62 162 VAL A N 1
ATOM 1211 C CA . VAL A 1 162 ? -11.585 -4.133 10.519 1.00 97.62 162 VAL A CA 1
ATOM 1212 C C . VAL A 1 162 ? -12.042 -2.783 11.077 1.00 97.62 162 VAL A C 1
ATOM 1214 O O . VAL A 1 162 ? -12.448 -2.690 12.236 1.00 97.62 162 VAL A O 1
ATOM 1217 N N . LEU A 1 163 ? -12.036 -1.723 10.265 1.00 97.94 163 LEU A N 1
ATOM 1218 C CA . LEU A 1 163 ? -12.528 -0.410 10.686 1.00 97.94 163 LEU A CA 1
ATOM 1219 C C . LEU A 1 163 ? -14.025 -0.450 11.029 1.00 97.94 163 LEU A C 1
ATOM 1221 O O . LEU A 1 163 ? -14.450 0.145 12.022 1.00 97.94 163 LEU A O 1
ATOM 1225 N N . SER A 1 164 ? -14.823 -1.144 10.217 1.00 97.81 164 SER A N 1
ATOM 1226 C CA . SER A 1 164 ? -16.260 -1.308 10.444 1.00 97.81 164 SER A CA 1
ATOM 1227 C C . SER A 1 164 ? -16.547 -2.086 11.731 1.00 97.81 164 SER A C 1
ATOM 1229 O O . SER A 1 164 ? -17.329 -1.621 12.565 1.00 97.81 164 SER A O 1
ATOM 1231 N N . SER A 1 165 ? -15.878 -3.225 11.945 1.00 96.81 165 SER A N 1
ATOM 1232 C CA . SER A 1 165 ? -16.054 -4.028 13.163 1.00 96.81 165 SER A CA 1
ATOM 1233 C C . SER A 1 165 ? -15.569 -3.291 14.417 1.00 96.81 165 SER A C 1
ATOM 1235 O O . SER A 1 165 ? -16.270 -3.284 15.428 1.00 96.81 165 SER A O 1
ATOM 1237 N N . SER A 1 166 ? -14.453 -2.561 14.335 1.00 96.88 166 SER A N 1
ATOM 1238 C CA . SER A 1 166 ? -13.933 -1.752 15.450 1.00 96.88 166 SER A CA 1
ATOM 1239 C C . SER A 1 166 ? -14.878 -0.605 15.830 1.00 96.88 166 SER A C 1
ATOM 1241 O O . SER A 1 166 ? -15.105 -0.357 17.013 1.00 96.88 166 SER A O 1
ATOM 1243 N N . LYS A 1 167 ? -15.502 0.065 14.848 1.00 97.69 167 LYS A N 1
ATOM 1244 C CA . LYS A 1 167 ? -16.537 1.086 15.105 1.00 97.69 167 LYS A CA 1
ATOM 1245 C C . LYS A 1 167 ? -17.756 0.501 15.820 1.00 97.69 167 LYS A C 1
ATOM 1247 O O . LYS A 1 167 ? -18.323 1.153 16.697 1.00 97.69 167 LYS A O 1
ATOM 1252 N N . LEU A 1 168 ? -18.168 -0.715 15.456 1.00 97.19 168 LEU A N 1
ATOM 1253 C CA . LEU A 1 168 ? -19.251 -1.416 16.147 1.00 97.19 168 LEU A CA 1
ATOM 1254 C C . LEU A 1 168 ? -18.852 -1.773 17.587 1.00 97.19 168 LEU A C 1
ATOM 1256 O O . LEU A 1 168 ? -19.610 -1.480 18.513 1.00 97.19 168 LEU A O 1
ATOM 1260 N N . ALA A 1 169 ? -17.655 -2.332 17.779 1.00 95.25 169 ALA A N 1
ATOM 1261 C CA . ALA A 1 169 ? -17.113 -2.666 19.094 1.00 95.25 169 ALA A CA 1
ATOM 1262 C C . ALA A 1 169 ? -17.028 -1.436 20.012 1.00 95.25 169 ALA A C 1
ATOM 1264 O O . ALA A 1 169 ? -17.380 -1.521 21.189 1.00 95.25 169 ALA A O 1
ATOM 1265 N N . PHE A 1 170 ? -16.636 -0.280 19.466 1.00 96.81 170 PHE A N 1
ATOM 1266 C CA . PHE A 1 170 ? -16.580 0.983 20.200 1.00 96.81 170 PHE A CA 1
ATOM 1267 C C . PHE A 1 170 ? -17.958 1.391 20.740 1.00 96.81 170 PHE A C 1
ATOM 1269 O O . PHE A 1 170 ? -18.115 1.587 21.944 1.00 96.81 170 PHE A O 1
ATOM 1276 N N . ARG A 1 171 ? -18.988 1.415 19.880 1.00 95.88 171 ARG A N 1
ATOM 1277 C CA . ARG A 1 171 ? -20.372 1.755 20.278 1.00 95.88 171 ARG A CA 1
ATOM 1278 C C . ARG A 1 171 ? -20.945 0.782 21.312 1.00 95.88 171 ARG A C 1
ATOM 1280 O O . ARG A 1 171 ? -21.648 1.181 22.244 1.00 95.88 171 ARG A O 1
ATOM 1287 N N . GLN A 1 172 ? -20.656 -0.510 21.155 1.00 94.38 172 GLN A N 1
ATOM 1288 C CA . GLN A 1 172 ? -21.056 -1.531 22.126 1.00 94.38 172 GLN A CA 1
ATOM 1289 C C . GLN A 1 172 ? -20.387 -1.288 23.481 1.00 94.38 172 GLN A C 1
ATOM 1291 O O . GLN A 1 172 ? -21.059 -1.341 24.513 1.00 94.38 172 GLN A O 1
ATOM 1296 N N . ARG A 1 173 ? -19.092 -0.953 23.481 1.00 91.75 173 ARG A N 1
ATOM 1297 C CA . ARG A 1 173 ? -18.360 -0.640 24.707 1.00 91.75 173 ARG A CA 1
ATOM 1298 C C . ARG A 1 173 ? -18.895 0.611 25.397 1.00 91.75 173 ARG A C 1
ATOM 1300 O O . ARG A 1 173 ? -19.083 0.586 26.608 1.00 91.75 173 ARG A O 1
ATOM 1307 N N . GLU A 1 174 ? -19.208 1.666 24.647 1.00 91.81 174 GLU A N 1
ATOM 1308 C CA . GLU A 1 174 ? -19.861 2.864 25.193 1.00 91.81 174 GLU A CA 1
ATOM 1309 C C . GLU A 1 174 ? -21.182 2.531 25.889 1.00 91.81 174 GLU A C 1
ATOM 1311 O O . GLU A 1 174 ? -21.413 2.969 27.013 1.00 91.81 174 GLU A O 1
ATOM 1316 N N . THR A 1 175 ? -22.012 1.691 25.266 1.00 91.38 175 THR A N 1
ATOM 1317 C CA . THR A 1 175 ? -23.297 1.271 25.843 1.00 91.38 175 THR A CA 1
ATOM 1318 C C . THR A 1 175 ? -23.112 0.508 27.159 1.00 91.38 175 THR A C 1
ATOM 1320 O O . THR A 1 175 ? -23.880 0.710 28.102 1.00 91.38 175 THR A O 1
ATOM 1323 N N . ILE A 1 176 ? -22.107 -0.369 27.234 1.00 88.31 176 ILE A N 1
ATOM 1324 C CA . ILE A 1 176 ? -21.794 -1.142 28.444 1.00 88.31 176 ILE A CA 1
ATOM 1325 C C . ILE A 1 176 ? -21.268 -0.221 29.546 1.00 88.31 176 ILE A C 1
ATOM 1327 O O . ILE A 1 176 ? -21.796 -0.256 30.656 1.00 88.31 176 ILE A O 1
ATOM 1331 N N . ASP A 1 177 ? -20.294 0.637 29.238 1.00 85.69 177 ASP A N 1
ATOM 1332 C CA . ASP A 1 177 ? -19.708 1.559 30.214 1.00 85.69 177 ASP A CA 1
ATOM 1333 C C . ASP A 1 177 ? -20.775 2.506 30.791 1.00 85.69 177 ASP A C 1
ATOM 1335 O O . ASP A 1 177 ? -20.840 2.696 32.003 1.00 85.69 177 ASP A O 1
ATOM 1339 N N . SER A 1 178 ? -21.681 3.038 29.959 1.00 85.19 178 SER A N 1
ATOM 1340 C CA . SER A 1 178 ? -22.787 3.877 30.440 1.00 85.19 178 SER A CA 1
ATOM 1341 C C . SER A 1 178 ? -23.771 3.121 31.339 1.00 85.19 178 SER A C 1
ATOM 1343 O O . SER A 1 178 ? -24.347 3.714 32.251 1.00 85.19 178 SER A O 1
ATOM 1345 N N . ARG A 1 179 ? -23.996 1.821 31.103 1.00 85.19 179 ARG A N 1
ATOM 1346 C CA . ARG A 1 179 ? -24.832 0.989 31.986 1.00 85.19 179 ARG A CA 1
ATOM 1347 C C . ARG A 1 179 ? -24.143 0.723 33.322 1.00 85.19 179 ARG A C 1
ATOM 1349 O O . ARG A 1 179 ? -24.805 0.812 34.350 1.00 85.19 179 ARG A O 1
ATOM 1356 N N . LEU A 1 180 ? -22.840 0.444 33.307 1.00 82.31 180 LEU A N 1
ATOM 1357 C CA . LEU A 1 180 ? -22.049 0.233 34.522 1.00 82.31 180 LEU A CA 1
ATOM 1358 C C . LEU A 1 180 ? -21.988 1.502 35.379 1.00 82.31 180 LEU A C 1
ATOM 1360 O O . LEU A 1 180 ? -22.289 1.433 36.563 1.00 82.31 180 LEU A O 1
ATOM 1364 N N . GLN A 1 181 ? -21.749 2.668 34.773 1.00 79.00 181 GLN A N 1
ATOM 1365 C CA . GLN A 1 181 ? -21.767 3.955 35.482 1.00 79.00 181 GLN A CA 1
ATOM 1366 C C . GLN A 1 181 ? -23.126 4.266 36.119 1.00 79.00 181 GLN A C 1
ATOM 1368 O O . GLN A 1 181 ? -23.185 4.818 37.214 1.00 79.00 181 GLN A O 1
ATOM 1373 N N . ARG A 1 182 ? -24.238 3.909 35.457 1.00 73.69 182 ARG A N 1
ATOM 1374 C CA . ARG A 1 182 ? -25.575 4.053 36.056 1.00 73.69 182 ARG A CA 1
ATOM 1375 C C . ARG A 1 182 ? -25.749 3.150 37.269 1.00 73.69 182 ARG A C 1
ATOM 1377 O O . ARG A 1 182 ? -26.332 3.604 38.241 1.00 73.69 182 ARG A O 1
ATOM 1384 N N . LEU A 1 183 ? -25.248 1.915 37.209 1.00 70.69 183 LEU A N 1
ATOM 1385 C CA . LEU A 1 183 ? -25.298 0.981 38.332 1.00 70.69 183 LEU A CA 1
ATOM 1386 C C . LEU A 1 183 ? -24.447 1.484 39.503 1.00 70.69 183 LEU A C 1
ATOM 1388 O O . LEU A 1 183 ? -24.967 1.561 40.611 1.00 70.69 183 LEU A O 1
ATOM 1392 N N . GLU A 1 184 ? -23.211 1.920 39.248 1.00 64.62 184 GLU A N 1
ATOM 1393 C CA . GLU A 1 184 ? -22.317 2.528 40.249 1.00 64.62 184 GLU A CA 1
ATOM 1394 C C . GLU A 1 184 ? -22.913 3.808 40.861 1.00 64.62 184 GLU A C 1
ATOM 1396 O O . GLU A 1 184 ? -22.837 4.000 42.068 1.00 64.62 184 GLU A O 1
ATOM 1401 N N . GLY A 1 185 ? -23.597 4.637 40.065 1.00 54.84 185 GLY A N 1
ATOM 1402 C CA . GLY A 1 185 ? -24.315 5.826 40.543 1.00 54.84 185 GLY A CA 1
ATOM 1403 C C . GLY A 1 185 ? -25.636 5.545 41.275 1.00 54.84 185 GLY A C 1
ATOM 1404 O O . GLY A 1 185 ? -26.229 6.469 41.829 1.00 54.84 185 GLY A O 1
ATOM 1405 N N . THR A 1 186 ? -26.112 4.295 41.284 1.00 52.25 186 THR A N 1
ATOM 1406 C CA . THR A 1 186 ? -27.312 3.858 42.028 1.00 52.25 186 THR A CA 1
ATOM 1407 C C . THR A 1 186 ? -27.006 3.020 43.265 1.00 52.25 186 THR A C 1
ATOM 1409 O O . THR A 1 186 ? -27.945 2.633 43.959 1.00 52.25 186 THR A O 1
ATOM 1412 N N . VAL A 1 187 ? -25.735 2.753 43.583 1.00 46.69 187 VAL A N 1
ATOM 1413 C CA . VAL A 1 187 ? -25.366 2.157 44.873 1.00 46.69 187 VAL A CA 1
ATOM 1414 C C . VAL A 1 187 ? -25.125 3.299 45.866 1.00 46.69 187 VAL A C 1
ATOM 1416 O O . VAL A 1 187 ? -24.159 4.040 45.700 1.00 46.69 187 VAL A O 1
ATOM 1419 N N . PRO A 1 188 ? -25.975 3.490 46.892 1.00 44.91 188 PRO A N 1
ATOM 1420 C CA . PRO A 1 188 ? -25.651 4.402 47.977 1.00 44.91 188 PRO A CA 1
ATOM 1421 C C . PRO A 1 188 ? -24.432 3.845 48.716 1.00 44.91 188 PRO A C 1
ATOM 1423 O O . PRO A 1 188 ? -24.414 2.656 49.048 1.00 44.91 188 PRO A O 1
ATOM 1426 N N . ASP A 1 189 ? -23.451 4.699 49.008 1.00 46.03 189 ASP A N 1
ATOM 1427 C CA . ASP A 1 189 ? -22.379 4.426 49.972 1.00 46.03 189 ASP A CA 1
ATOM 1428 C C . ASP A 1 189 ? -23.017 4.004 51.311 1.00 46.03 189 ASP A C 1
ATOM 1430 O O . ASP A 1 189 ? -23.419 4.844 52.116 1.00 46.03 189 ASP A O 1
ATOM 1434 N N . GLY A 1 190 ? -23.214 2.699 51.538 1.00 53.22 190 GLY A N 1
ATOM 1435 C CA . GLY A 1 190 ? -23.833 2.225 52.782 1.00 53.22 190 GLY A CA 1
ATOM 1436 C C . GLY A 1 190 ? -24.535 0.863 52.817 1.00 53.22 190 GLY A C 1
ATOM 1437 O O . GLY A 1 190 ? -24.948 0.458 53.902 1.00 53.22 190 GLY A O 1
ATOM 1438 N N . ALA A 1 191 ? -24.672 0.109 51.726 1.00 49.41 191 ALA A N 1
ATOM 1439 C CA . ALA A 1 191 ? -25.181 -1.268 51.798 1.00 49.41 191 ALA A CA 1
ATOM 1440 C C . ALA A 1 191 ? -24.430 -2.123 50.775 1.00 49.41 191 ALA A C 1
ATOM 1442 O O . ALA A 1 191 ? -24.591 -1.944 49.578 1.00 49.41 191 ALA A O 1
ATOM 1443 N N . LEU A 1 192 ? -23.530 -3.011 51.185 1.00 46.12 192 LEU A N 1
ATOM 1444 C CA . LEU A 1 192 ? -23.885 -4.305 51.762 1.00 46.12 192 LEU A CA 1
ATOM 1445 C C . LEU A 1 192 ? -22.807 -4.754 52.760 1.00 46.12 192 LEU A C 1
ATOM 1447 O O . LEU A 1 192 ? -21.623 -4.808 52.432 1.00 46.12 192 LEU A O 1
ATOM 1451 N N . LYS A 1 193 ? -23.219 -5.133 53.974 1.00 51.81 193 LYS A N 1
ATOM 1452 C CA . LYS A 1 193 ? -22.346 -5.873 54.896 1.00 51.81 193 LYS A CA 1
ATOM 1453 C C . LYS A 1 193 ? -22.073 -7.273 54.308 1.00 51.81 193 LYS A C 1
ATOM 1455 O O . LYS A 1 193 ? -23.015 -7.879 53.788 1.00 51.81 193 LYS A O 1
ATOM 1460 N N . PRO A 1 194 ? -20.852 -7.831 54.442 1.00 51.19 194 PRO A N 1
ATOM 1461 C CA . PRO A 1 194 ? -20.485 -9.153 53.907 1.00 51.19 194 PRO A CA 1
ATOM 1462 C C . PRO A 1 194 ? -21.360 -10.326 54.392 1.00 51.19 194 PRO A C 1
ATOM 1464 O O . PRO A 1 194 ? -21.333 -11.406 53.812 1.00 51.19 194 PRO A O 1
ATOM 1467 N N . GLU A 1 195 ? -22.171 -10.128 55.431 1.00 51.28 195 GLU A N 1
ATOM 1468 C CA . GLU A 1 195 ? -22.994 -11.172 56.053 1.00 51.28 195 GLU A CA 1
ATOM 1469 C C . GLU A 1 195 ? -24.277 -11.529 55.278 1.00 51.28 195 GLU A C 1
ATOM 1471 O O . GLU A 1 195 ? -24.905 -12.540 55.586 1.00 51.28 195 GLU A O 1
ATOM 1476 N N . GLN A 1 196 ? -24.676 -10.763 54.251 1.00 47.25 196 GLN A N 1
ATOM 1477 C CA . GLN A 1 196 ? -25.875 -11.080 53.449 1.00 47.25 196 GLN A CA 1
ATOM 1478 C C . GLN A 1 196 ? -25.594 -11.858 52.153 1.00 47.25 196 GLN A C 1
ATOM 1480 O O . GLN A 1 196 ? -26.523 -12.422 51.577 1.00 47.25 196 GLN A O 1
ATOM 1485 N N . VAL A 1 197 ? -24.331 -11.978 51.728 1.00 48.47 197 VAL A N 1
ATOM 1486 C CA . VAL A 1 197 ? -23.962 -12.750 50.523 1.00 48.47 197 VAL A CA 1
ATOM 1487 C C . VAL A 1 197 ? -23.944 -14.264 50.809 1.00 48.47 197 VAL A C 1
ATOM 1489 O O . VAL A 1 197 ? -24.288 -15.069 49.948 1.00 48.47 197 VAL A O 1
ATOM 1492 N N . ALA A 1 198 ? -23.707 -14.670 52.063 1.00 46.78 198 ALA A N 1
ATOM 1493 C CA . ALA A 1 198 ? -23.647 -16.081 52.465 1.00 46.78 198 ALA A CA 1
ATOM 1494 C C . ALA A 1 198 ? -25.006 -16.823 52.475 1.00 46.78 198 ALA A C 1
ATOM 1496 O O . ALA A 1 198 ? -25.036 -18.043 52.626 1.00 46.78 198 ALA A O 1
ATOM 1497 N N . LYS A 1 199 ? -26.145 -16.132 52.299 1.00 44.38 199 LYS A N 1
ATOM 1498 C CA . LYS A 1 199 ? -27.471 -16.780 52.189 1.00 44.38 199 LYS A CA 1
ATOM 1499 C C . LYS A 1 199 ? -27.963 -16.989 50.753 1.00 44.38 199 LYS A C 1
ATOM 1501 O O . LYS A 1 199 ? -28.971 -17.671 50.578 1.00 44.38 199 LYS A O 1
ATOM 1506 N N . ALA A 1 200 ? -27.257 -16.476 49.742 1.00 44.88 200 ALA A N 1
ATOM 1507 C CA . ALA A 1 200 ? -27.601 -16.698 48.333 1.00 44.88 200 ALA A CA 1
ATOM 1508 C C . ALA A 1 200 ? -26.846 -17.885 47.692 1.00 44.88 200 ALA A C 1
ATOM 1510 O O . ALA A 1 200 ? -27.325 -18.439 46.709 1.00 44.88 200 ALA A O 1
ATOM 1511 N N . GLU A 1 201 ? -25.732 -18.345 48.275 1.00 42.84 201 GLU A N 1
ATOM 1512 C CA . GLU A 1 201 ? -24.935 -19.475 47.748 1.00 42.84 201 GLU A CA 1
ATOM 1513 C C . GLU A 1 201 ? -25.319 -20.852 48.335 1.00 42.84 201 GLU A C 1
ATOM 1515 O O . GLU A 1 201 ? -24.708 -21.871 48.025 1.00 42.84 201 GLU A O 1
ATOM 1520 N N . GLY A 1 202 ? -26.365 -20.923 49.167 1.00 38.28 202 GLY A N 1
ATOM 1521 C CA . GLY A 1 202 ? -26.740 -22.140 49.899 1.00 38.28 202 GLY A CA 1
ATOM 1522 C C . GLY A 1 202 ? -27.705 -23.107 49.202 1.00 38.28 202 GLY A C 1
ATOM 1523 O O . GLY A 1 202 ? -28.032 -24.137 49.790 1.00 38.28 202 GLY A O 1
ATOM 1524 N N . LYS A 1 203 ? -28.210 -22.822 47.995 1.00 40.41 203 LYS A N 1
ATOM 1525 C CA . LYS A 1 203 ? -29.104 -23.759 47.287 1.00 40.41 203 LYS A CA 1
ATOM 1526 C C . LYS A 1 203 ? -28.857 -23.775 45.783 1.00 40.41 203 LYS A C 1
ATOM 1528 O O . LYS A 1 203 ? -29.454 -22.999 45.048 1.00 40.41 203 LYS A O 1
ATOM 1533 N N . GLY A 1 204 ? -28.063 -24.751 45.340 1.00 37.31 204 GLY A N 1
ATOM 1534 C CA . GLY A 1 204 ? -28.240 -25.328 44.007 1.00 37.31 204 GLY A CA 1
ATOM 1535 C C . GLY A 1 204 ? -26.986 -25.521 43.163 1.00 37.31 204 GLY A C 1
ATOM 1536 O O . GLY A 1 204 ? -26.997 -25.147 41.998 1.00 37.31 204 GLY A O 1
ATOM 1537 N N . ALA A 1 205 ? -25.939 -26.156 43.694 1.00 41.25 205 ALA A N 1
ATOM 1538 C CA . ALA A 1 205 ? -24.914 -26.780 42.858 1.00 41.25 205 ALA A CA 1
ATOM 1539 C C . ALA A 1 205 ? -24.965 -28.310 43.009 1.00 41.25 205 ALA A C 1
ATOM 1541 O O . ALA A 1 205 ? -24.521 -28.867 44.009 1.00 41.25 205 ALA A O 1
ATOM 1542 N N . SER A 1 206 ? -25.525 -28.992 42.008 1.00 37.72 206 SER A N 1
ATOM 1543 C CA . SER A 1 206 ? -25.160 -30.368 41.612 1.00 37.72 206 SER A CA 1
ATOM 1544 C C . SER A 1 206 ? -25.731 -30.689 40.218 1.00 37.72 206 SER A C 1
ATOM 1546 O O . SER A 1 206 ? -26.790 -31.281 40.086 1.00 37.72 206 SER A O 1
ATOM 1548 N N . ASN A 1 207 ? -25.077 -30.128 39.190 1.00 40.12 207 ASN A N 1
ATOM 1549 C CA . ASN A 1 207 ? -24.408 -30.762 38.030 1.00 40.12 207 ASN A CA 1
ATOM 1550 C C . ASN A 1 207 ? -24.951 -32.104 37.415 1.00 40.12 207 ASN A C 1
ATOM 1552 O O . ASN A 1 207 ? -25.685 -32.840 38.055 1.00 40.12 207 ASN A O 1
ATOM 1556 N N . PRO A 1 208 ? -24.466 -32.557 36.234 1.00 53.88 208 PRO A N 1
ATOM 1557 C CA . PRO A 1 208 ? -24.969 -32.305 34.873 1.00 53.88 208 PRO A CA 1
ATOM 1558 C C . PRO A 1 208 ? -25.342 -33.606 34.107 1.00 53.88 208 PRO A C 1
ATOM 1560 O O . PRO A 1 208 ? -24.746 -34.652 34.347 1.00 53.88 208 PRO A O 1
ATOM 1563 N N . GLN A 1 209 ? -26.214 -33.573 33.085 1.00 35.03 209 GLN A N 1
ATOM 1564 C CA . GLN A 1 209 ? -26.261 -34.659 32.083 1.00 35.03 209 GLN A CA 1
ATOM 1565 C C . GLN A 1 209 ? -26.847 -34.242 30.721 1.00 35.03 209 GLN A C 1
ATOM 1567 O O . GLN A 1 209 ? -27.776 -33.452 30.615 1.00 35.03 209 GLN A O 1
ATOM 1572 N N . LYS A 1 210 ? -26.208 -34.780 29.676 1.00 36.31 210 LYS A N 1
ATOM 1573 C CA . LYS A 1 210 ? -26.389 -34.561 28.232 1.00 36.31 210 LYS A CA 1
ATOM 1574 C C . LYS A 1 210 ? -27.738 -35.046 27.664 1.00 36.31 210 LYS A C 1
ATOM 1576 O O . LYS A 1 210 ? -28.288 -36.026 28.153 1.00 36.31 210 LYS A O 1
ATOM 1581 N N . LYS A 1 211 ? -28.009 -34.525 26.451 1.00 36.22 211 LYS A N 1
ATOM 1582 C CA . LYS A 1 211 ? -28.920 -34.957 25.356 1.00 36.22 211 LYS A CA 1
ATOM 1583 C C . LYS A 1 211 ? -30.346 -34.395 25.439 1.00 36.22 211 LYS A C 1
ATOM 1585 O O . LYS A 1 211 ? -30.910 -34.375 26.513 1.00 36.22 211 LYS A O 1
ATOM 1590 N N . ALA A 1 212 ? -31.042 -34.037 24.362 1.00 35.06 212 ALA A N 1
ATOM 1591 C CA . ALA A 1 212 ? -30.767 -33.700 22.961 1.00 35.06 212 ALA A CA 1
ATOM 1592 C C . ALA A 1 212 ? -32.138 -33.300 22.341 1.00 35.06 212 ALA A C 1
ATOM 1594 O O . ALA A 1 212 ? -33.165 -33.724 22.856 1.00 35.06 212 ALA A O 1
ATOM 1595 N N . VAL A 1 213 ? -32.113 -32.623 21.184 1.00 35.19 213 VAL A N 1
ATOM 1596 C CA . VAL A 1 213 ? -33.166 -32.581 20.133 1.00 35.19 213 VAL A CA 1
ATOM 1597 C C . VAL A 1 213 ? -34.359 -31.610 20.269 1.00 35.19 213 VAL A C 1
ATOM 1599 O O . VAL A 1 213 ? -35.158 -31.709 21.188 1.00 35.19 213 VAL A O 1
ATOM 1602 N N . GLY A 1 214 ? -34.521 -30.810 19.196 1.00 32.22 214 GLY A N 1
ATOM 1603 C CA . GLY A 1 214 ? -35.796 -30.341 18.614 1.00 32.22 214 GLY A CA 1
ATOM 1604 C C . GLY A 1 214 ? -36.415 -29.111 19.283 1.00 32.22 214 GLY A C 1
ATOM 1605 O O . GLY A 1 214 ? -36.325 -28.956 20.484 1.00 32.22 214 GLY A O 1
ATOM 1606 N N . GLU A 1 215 ? -37.083 -28.168 18.626 1.00 36.16 215 GLU A N 1
ATOM 1607 C CA . GLU A 1 215 ? -37.465 -27.937 17.234 1.00 36.16 215 GLU A CA 1
ATOM 1608 C C . GLU A 1 215 ? -38.057 -26.501 17.198 1.00 36.16 215 GLU A C 1
ATOM 1610 O O . GLU A 1 215 ?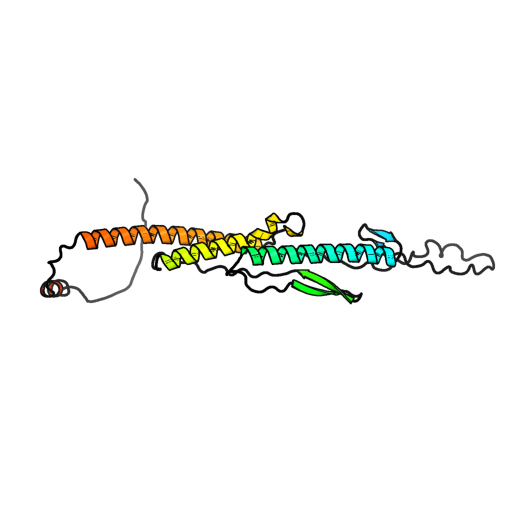 -38.696 -26.079 18.156 1.00 36.16 215 GLU A O 1
ATOM 1615 N N . ARG A 1 216 ? -37.876 -25.785 16.078 1.00 42.03 216 ARG A N 1
ATOM 1616 C CA . ARG A 1 216 ? -38.741 -24.706 15.537 1.00 42.03 216 ARG A CA 1
ATOM 1617 C C . ARG A 1 216 ? -39.077 -23.491 16.426 1.00 42.03 216 ARG A C 1
ATOM 1619 O O . ARG A 1 216 ? -40.087 -23.465 17.120 1.00 42.03 216 ARG A O 1
ATOM 1626 N N . LEU A 1 217 ? -38.358 -22.385 16.212 1.00 37.16 217 LEU A N 1
ATOM 1627 C CA . LEU A 1 217 ? -38.932 -21.045 16.399 1.00 37.16 217 LEU A CA 1
ATOM 1628 C C . LEU A 1 217 ? -39.663 -20.639 15.115 1.00 37.16 217 LEU A C 1
ATOM 1630 O O . LEU A 1 217 ? -39.046 -20.291 14.109 1.00 37.16 217 LEU A O 1
ATOM 1634 N N . ASN A 1 218 ? -40.990 -20.745 15.164 1.00 37.25 218 ASN A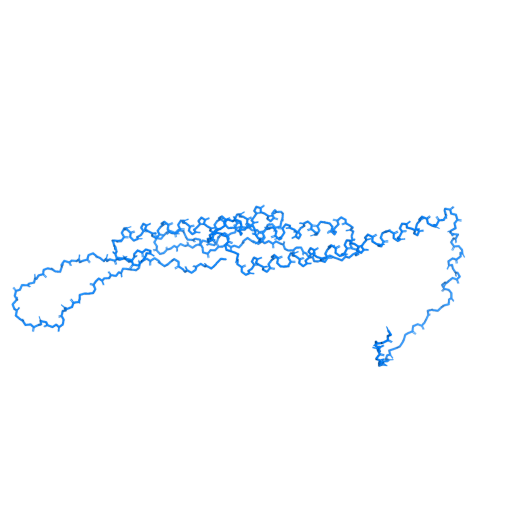 N 1
ATOM 1635 C CA . ASN A 1 218 ? -41.906 -20.183 14.183 1.00 37.25 218 ASN A CA 1
ATOM 1636 C C . ASN A 1 218 ? -41.956 -18.662 14.395 1.00 37.25 218 ASN A C 1
ATOM 1638 O O . ASN A 1 218 ? -42.267 -18.203 15.494 1.00 37.25 218 ASN A O 1
ATOM 1642 N N . ILE A 1 219 ? -41.620 -17.889 13.367 1.00 44.06 219 ILE A N 1
ATOM 1643 C CA . ILE A 1 219 ? -41.696 -16.428 13.388 1.00 44.06 219 ILE A CA 1
ATOM 1644 C C . ILE A 1 219 ? -43.081 -16.050 12.865 1.00 44.06 219 ILE A C 1
ATOM 1646 O O . ILE A 1 219 ? -43.276 -16.146 11.661 1.00 44.06 219 ILE A O 1
ATOM 1650 N N . MET A 1 220 ? -44.014 -15.631 13.729 1.00 33.91 220 MET A N 1
ATOM 1651 C CA . MET A 1 220 ? -45.132 -14.741 13.365 1.00 33.91 220 MET A CA 1
ATOM 1652 C C . MET A 1 220 ? -45.698 -14.034 14.603 1.00 33.91 220 MET A C 1
ATOM 1654 O O . MET A 1 220 ? -46.246 -14.687 15.491 1.00 33.91 220 MET A O 1
ATOM 1658 N N . ALA A 1 221 ? -45.599 -12.706 14.606 1.00 35.38 221 ALA A N 1
ATOM 1659 C CA . ALA A 1 221 ? -46.692 -11.770 14.876 1.00 35.38 221 ALA A CA 1
ATOM 1660 C C . ALA A 1 221 ? -46.299 -10.409 14.285 1.00 35.38 221 ALA A C 1
ATOM 1662 O O . ALA A 1 221 ? -45.163 -9.964 14.573 1.00 35.38 221 ALA A O 1
#

pLDDT: mean 71.13, std 21.41, range [32.22, 97.94]

Foldseek 3Di:
DACPDLDQWDFADPPPPDDPPDPDDDDDPPDPPRPQTWTQAPVGDTDHPVRRVVRSVVVQVVQVVLQVLLLVQLPVQLDVQWDDWDQDWDADPVGDIGRRHIDGGGHQDDADALVDDLVVLVVNLVNLNSQLRSLQRQCVVDDPSNDHDPVSVVSNVSSVVSNVRSVVSNVVNVVVVVVVVVVVVPDPPPDDDPVVVVVVPPDDDDDDDDDDDDDDDDDDD

Secondary structure (DSSP, 8-state):
------PPPPEE----S--SS---S----------PPEEE-TTS-EE-HHHHHHHHHHHHHHHHHHHHHHHHHHHHHHGGGEE---EEEEE-TTS-EEEEEE--EEPPPPP--TTS-HHHHHHHHHHHHHHHHHHHGGGGS-GGGG---HHHHHHHHHHHHHHHHHHHHHHHHHHHHHHHHHHHTTS-TT---GGGGGGTSSS------------------

Sequence (221 aa):
MSTNGITYPTPIYPNTVNGQQNRQQNGQRVGQQYQQPLYKDQNGNLTTKTQAMLSFEGRINEQNKAIQSHEEAHMRAAGPQANGSPVYNTTSIFGHTLITGGHQGVNVPSEIGFMAAKPQIENTMKAAQYTINGAEAPSTLGGMAGELSDADRAVAARGRAVLSSSKLAFRQRETIDSRLQRLEGTVPDGALKPEQVAKAEGKGASNPQKKAVGERLNIMA

Radius of gyration: 35.64 Å; chains: 1; bounding box: 77×45×122 Å